Protein AF-0000000066403884 (afdb_homodimer)

InterPro domains:
  IPR001453 MoaB/Mog domain [PF00994] (19-171)
  IPR001453 MoaB/Mog domain [SM00852] (19-174)
  IPR001453 MoaB/Mog domain [cd00885] (17-171)
  IPR036425 MoaB/Mog-like domain superfamily [G3DSA:3.40.980.10] (14-174)
  IPR036425 MoaB/Mog-like domain superfamily [SSF53218] (15-172)
  IPR050101 Competence-damage inducible protein CinA [PTHR13939] (16-171)

Sequence (348 aa):
MASRASELPPGSGRSVTAGIIIVGDEILKGHTQDTNTYFLCRTLRSLGVQVCRVSVVPDEVATIASEVNSFSRRFTHVLTAGGIGPTHDDVTFEAVAQAFGEELKPHPELQAAIKTLGGEGWEKLSMVPSSARLHYGTDPRTGHPFRFPLVSVRNVYLFPGIPELLRRVLEGLKMASRASELPPGSGRSVTAGIIIVGDEILKGHTQDTNTYFLCRTLRSLGVQVCRVSVVPDEVATIASEVNSFSRRFTHVLTAGGIGPTHDDVTFEAVAQAFGEELKPHPELQAAIKTLGGEGWEKLSMVPSSARLHYGTDPRTGHPFRFPLVSVRNVYLFPGIPELLRRVLEGLK

Organism: Mus musculus (NCBI:txid10090)

Nearest PDB structures (foldseek):
  8ron-assembly1_A  TM=9.861E-01  e=2.013E-30  Homo sapiens
  3kbq-assembly1_A  TM=8.680E-01  e=6.783E-15  Thermoplasma acidophilum
  3kbq-assembly1_B  TM=8.295E-01  e=1.402E-15  Thermoplasma acidophilum
  4cta-assembly1_A  TM=7.923E-01  e=2.176E-13  Thermus thermophilus HB8
  4cta-assembly1_B  TM=8.162E-01  e=5.260E-13  Thermus thermophilus HB8

pLDDT: mean 89.29, std 17.06, range [23.7, 98.94]

Structure (mmCIF, N/CA/C/O backbone):
data_AF-0000000066403884-model_v1
#
loop_
_entity.id
_entity.type
_entity.pdbx_description
1 polymer 'Flavin adenine dinucleotide synthetase 1'
#
loop_
_atom_site.group_PDB
_atom_site.id
_atom_site.type_symbol
_atom_site.label_atom_id
_atom_site.label_alt_id
_atom_site.label_comp_id
_atom_site.label_asym_id
_atom_site.label_entity_id
_atom_site.label_seq_id
_atom_site.pdbx_PDB_ins_code
_atom_site.Cartn_x
_atom_site.Cartn_y
_atom_site.Cartn_z
_atom_site.occupancy
_atom_site.B_iso_or_equiv
_atom_site.auth_seq_id
_atom_site.auth_comp_id
_atom_site.auth_asym_id
_atom_site.auth_atom_id
_atom_site.pdbx_PDB_model_num
ATOM 1 N N . MET A 1 1 ? 58.656 14.297 1.803 1 24.56 1 MET A N 1
ATOM 2 C CA . MET A 1 1 ? 57.875 13.367 2.602 1 24.56 1 MET A CA 1
ATOM 3 C C . MET A 1 1 ? 56.375 13.492 2.279 1 24.56 1 MET A C 1
ATOM 5 O O . MET A 1 1 ? 55.75 14.5 2.615 1 24.56 1 MET A O 1
ATOM 9 N N . ALA A 1 2 ? 55.844 12.852 1.168 1 27.39 2 ALA A N 1
ATOM 10 C CA . ALA A 1 2 ? 54.656 12.984 0.346 1 27.39 2 ALA A CA 1
ATOM 11 C C . ALA A 1 2 ? 53.406 12.547 1.116 1 27.39 2 ALA A C 1
ATOM 13 O O . ALA A 1 2 ? 53.344 11.406 1.581 1 27.39 2 ALA A O 1
ATOM 14 N N . SER A 1 3 ? 52.688 13.344 2.021 1 28.44 3 SER A N 1
ATOM 15 C CA . SER A 1 3 ? 51.562 13.148 2.928 1 28.44 3 SER A CA 1
ATOM 16 C C . SER A 1 3 ? 50.344 12.617 2.184 1 28.44 3 SER A C 1
ATOM 18 O O . SER A 1 3 ? 49.781 13.305 1.337 1 28.44 3 SER A O 1
ATOM 20 N N . ARG A 1 4 ? 50.344 11.336 1.738 1 27.94 4 ARG A N 1
ATOM 21 C CA . ARG A 1 4 ? 49.344 10.648 0.926 1 27.94 4 ARG A CA 1
ATOM 22 C C . ARG A 1 4 ? 47.969 10.719 1.583 1 27.94 4 ARG A C 1
ATOM 24 O O . ARG A 1 4 ? 47.812 10.281 2.723 1 27.94 4 ARG A O 1
ATOM 31 N N . ALA A 1 5 ? 47.125 11.672 1.288 1 32.59 5 ALA A N 1
ATOM 32 C CA . ALA A 1 5 ? 45.75 11.914 1.721 1 32.59 5 ALA A CA 1
ATOM 33 C C . ALA A 1 5 ? 44.938 10.641 1.63 1 32.59 5 ALA A C 1
ATOM 35 O O . ALA A 1 5 ? 44.812 10.047 0.554 1 32.59 5 ALA A O 1
ATOM 36 N N . SER A 1 6 ? 44.938 9.75 2.631 1 32.41 6 SER A N 1
ATOM 37 C CA . SER A 1 6 ? 44.25 8.469 2.799 1 32.41 6 SER A CA 1
ATOM 38 C C . SER A 1 6 ? 42.812 8.547 2.32 1 32.41 6 SER A C 1
ATOM 40 O O . SER A 1 6 ? 42.062 9.422 2.746 1 32.41 6 SER A O 1
ATOM 42 N N . GLU A 1 7 ? 42.438 8.227 1.124 1 35.38 7 GLU A N 1
ATOM 43 C CA . GLU A 1 7 ? 41.125 8.07 0.492 1 35.38 7 GLU A CA 1
ATOM 44 C C . GLU A 1 7 ? 40.156 7.32 1.406 1 35.38 7 GLU A C 1
ATOM 46 O O . GLU A 1 7 ? 40.469 6.23 1.891 1 35.38 7 GLU A O 1
ATOM 51 N N . LEU A 1 8 ? 39.406 8.008 2.316 1 37.06 8 LEU A N 1
ATOM 52 C CA . LEU A 1 8 ? 38.469 7.344 3.195 1 37.06 8 LEU A CA 1
ATOM 53 C C . LEU A 1 8 ? 37.719 6.238 2.453 1 37.06 8 LEU A C 1
ATOM 55 O O . LEU A 1 8 ? 37.281 6.434 1.317 1 37.06 8 LEU A O 1
ATOM 59 N N . PRO A 1 9 ? 37.875 4.93 2.705 1 40.69 9 PRO A N 1
ATOM 60 C CA . PRO A 1 9 ? 37.25 3.811 2.02 1 40.69 9 PRO A CA 1
ATOM 61 C C . PRO A 1 9 ? 35.75 4.043 1.793 1 40.69 9 PRO A C 1
ATOM 63 O O . PRO A 1 9 ? 35.125 4.875 2.473 1 40.69 9 PRO A O 1
ATOM 66 N N . PRO A 1 10 ? 35.062 3.613 0.737 1 41.66 10 PRO A N 1
ATOM 67 C CA . PRO A 1 10 ? 33.656 3.877 0.497 1 41.66 10 PRO A CA 1
ATOM 68 C C . PRO A 1 10 ? 32.781 3.645 1.736 1 41.66 10 PRO A C 1
ATOM 70 O O . PRO A 1 10 ? 32.875 2.596 2.377 1 41.66 10 PRO A O 1
ATOM 73 N N . GLY A 1 11 ? 32.562 4.406 2.768 1 40.03 11 GLY A N 1
ATOM 74 C CA . GLY A 1 11 ? 32.062 4.379 4.125 1 40.03 11 GLY A CA 1
ATOM 75 C C . GLY A 1 11 ? 30.828 3.498 4.281 1 40.03 11 GLY A C 1
ATOM 76 O O . GLY A 1 11 ? 30.125 3.236 3.309 1 40.03 11 GLY A O 1
ATOM 77 N N . SER A 1 12 ? 30.719 2.395 5.117 1 44.53 12 SER A N 1
ATOM 78 C CA . SER A 1 12 ? 29.656 1.547 5.645 1 44.53 12 SER A CA 1
ATOM 79 C C . SER A 1 12 ? 28.359 2.328 5.801 1 44.53 12 SER A C 1
ATOM 81 O O . SER A 1 12 ? 27.984 2.715 6.914 1 44.53 12 SER A O 1
ATOM 83 N N . GLY A 1 13 ? 27.984 3.461 5.387 1 49.19 13 GLY A N 1
ATOM 84 C CA . GLY A 1 13 ? 26.922 4.438 5.605 1 49.19 13 GLY A CA 1
ATOM 85 C C . GLY A 1 13 ? 25.531 3.83 5.574 1 49.19 13 GLY A C 1
ATOM 86 O O . GLY A 1 13 ? 25.141 3.211 4.582 1 49.19 13 GLY A O 1
ATOM 87 N N . ARG A 1 14 ? 24.922 3.441 6.734 1 63.34 14 ARG A N 1
ATOM 88 C CA . ARG A 1 14 ? 23.594 2.855 6.922 1 63.34 14 ARG A CA 1
ATOM 89 C C . ARG A 1 14 ? 22.578 3.459 5.953 1 63.34 14 ARG A C 1
ATOM 91 O O . ARG A 1 14 ? 22.531 4.68 5.789 1 63.34 14 ARG A O 1
ATOM 98 N N . SER A 1 15 ? 22 2.754 5.004 1 86.25 15 SER A N 1
ATOM 99 C CA . SER A 1 15 ? 21 3.125 4 1 86.25 15 SER A CA 1
ATOM 100 C C . SER A 1 15 ? 19.797 3.805 4.641 1 86.25 15 SER A C 1
ATOM 102 O O . SER A 1 15 ? 19.297 3.35 5.668 1 86.25 15 SER A O 1
ATOM 104 N N . VAL A 1 16 ? 19.594 5.105 4.363 1 96.69 16 VAL A N 1
ATOM 105 C CA . VAL A 1 16 ? 18.406 5.828 4.797 1 96.69 16 VAL A CA 1
ATOM 106 C C . VAL A 1 16 ? 17.156 5.191 4.18 1 96.69 16 VAL A C 1
ATOM 108 O O . VAL A 1 16 ? 17.062 5.062 2.957 1 96.69 16 VAL A O 1
ATOM 111 N N . THR A 1 17 ? 16.266 4.676 5.055 1 98.56 17 THR A N 1
ATOM 112 C CA . THR A 1 17 ? 15.078 3.973 4.59 1 98.56 17 THR A CA 1
ATOM 113 C C . THR A 1 17 ? 13.82 4.785 4.883 1 98.56 17 THR A C 1
ATOM 115 O O . THR A 1 17 ? 13.844 5.703 5.707 1 98.56 17 THR A O 1
ATOM 118 N N . ALA A 1 18 ? 12.758 4.422 4.141 1 98.75 18 ALA A N 1
ATOM 119 C CA . ALA A 1 18 ? 11.477 5.086 4.375 1 98.75 18 ALA A CA 1
ATOM 120 C C . ALA A 1 18 ? 10.32 4.105 4.227 1 98.75 18 ALA A C 1
ATOM 122 O O . ALA A 1 18 ? 10.422 3.119 3.492 1 98.75 18 ALA A O 1
ATOM 123 N N . GLY A 1 19 ? 9.305 4.281 4.977 1 98.81 19 GLY A N 1
ATOM 124 C CA . GLY A 1 19 ? 7.969 3.734 4.77 1 98.81 19 GLY A CA 1
ATOM 125 C C . GLY A 1 19 ? 6.934 4.793 4.438 1 98.81 19 GLY A C 1
ATOM 126 O O . GLY A 1 19 ? 6.988 5.906 4.965 1 98.81 19 GLY A O 1
ATOM 127 N N . ILE A 1 20 ? 6.047 4.457 3.559 1 98.94 20 ILE A N 1
ATOM 128 C CA . ILE A 1 20 ? 4.996 5.383 3.158 1 98.94 20 ILE A CA 1
ATOM 129 C C . ILE A 1 20 ? 3.633 4.824 3.562 1 98.94 20 ILE A C 1
ATOM 131 O O . ILE A 1 20 ? 3.354 3.641 3.357 1 98.94 20 ILE A O 1
ATOM 135 N N . ILE A 1 21 ? 2.859 5.668 4.156 1 98.94 21 ILE A N 1
ATOM 136 C CA . ILE A 1 21 ? 1.5 5.297 4.535 1 98.94 21 ILE A CA 1
ATOM 137 C C . ILE A 1 21 ? 0.502 6.219 3.838 1 98.94 21 ILE A C 1
ATOM 139 O O . ILE A 1 21 ? 0.452 7.418 4.117 1 98.94 21 ILE A O 1
ATOM 143 N N . ILE A 1 22 ? -0.247 5.664 2.922 1 98.81 22 ILE A N 1
ATOM 144 C CA . ILE A 1 22 ? -1.336 6.391 2.275 1 98.81 22 ILE A CA 1
ATOM 145 C C . ILE A 1 22 ? -2.629 6.191 3.062 1 98.81 22 ILE A C 1
ATOM 147 O O . ILE A 1 22 ? -3.029 5.055 3.332 1 98.81 22 ILE A O 1
ATOM 151 N N . VAL A 1 23 ? -3.248 7.305 3.426 1 98.62 23 VAL A N 1
ATOM 152 C CA . VAL A 1 23 ? -4.48 7.27 4.203 1 98.62 23 VAL A CA 1
ATOM 153 C C . VAL A 1 23 ? -5.645 7.766 3.348 1 98.62 23 VAL A C 1
ATOM 155 O O . VAL A 1 23 ? -5.652 8.914 2.906 1 98.62 23 VAL A O 1
ATOM 158 N N . GLY A 1 24 ? -6.719 6.848 3.197 1 97.19 24 GLY A N 1
ATOM 159 C CA . GLY A 1 24 ? -7.875 7.297 2.441 1 97.19 24 GLY A CA 1
ATOM 160 C C . GLY A 1 24 ? -8.812 6.168 2.059 1 97.19 24 GLY A C 1
ATOM 161 O O . GLY A 1 24 ? -8.453 5.289 1.275 1 97.19 24 GLY A O 1
ATOM 162 N N . ASP A 1 25 ? -10.039 6.297 2.414 1 97.12 25 ASP A N 1
ATOM 163 C CA . ASP A 1 25 ? -11.07 5.336 2.059 1 97.12 25 ASP A CA 1
ATOM 164 C C . ASP A 1 25 ? -11.281 5.285 0.548 1 97.12 25 ASP A C 1
ATOM 166 O O . ASP A 1 25 ? -11.578 4.227 -0.008 1 97.12 25 ASP A O 1
ATOM 170 N N . GLU A 1 26 ? -11.117 6.395 -0.019 1 97 26 GLU A N 1
ATOM 171 C CA . GLU A 1 26 ? -11.422 6.492 -1.444 1 97 26 GLU A CA 1
ATOM 172 C C . GLU A 1 26 ? -10.469 5.625 -2.27 1 97 26 GLU A C 1
ATOM 174 O O . GLU A 1 26 ? -10.836 5.152 -3.348 1 97 26 GLU A O 1
ATOM 179 N N . ILE A 1 27 ? -9.281 5.43 -1.793 1 96.88 27 ILE A N 1
ATOM 180 C CA . ILE A 1 27 ? -8.32 4.582 -2.484 1 96.88 27 ILE A CA 1
ATOM 181 C C . ILE A 1 27 ? -8.711 3.113 -2.314 1 96.88 27 ILE A C 1
ATOM 183 O O . ILE A 1 27 ? -8.75 2.359 -3.289 1 96.88 27 ILE A O 1
ATOM 187 N N . LEU A 1 28 ? -9.078 2.709 -1.13 1 98.12 28 LEU A N 1
ATOM 188 C CA . LEU A 1 28 ? -9.406 1.324 -0.815 1 98.12 2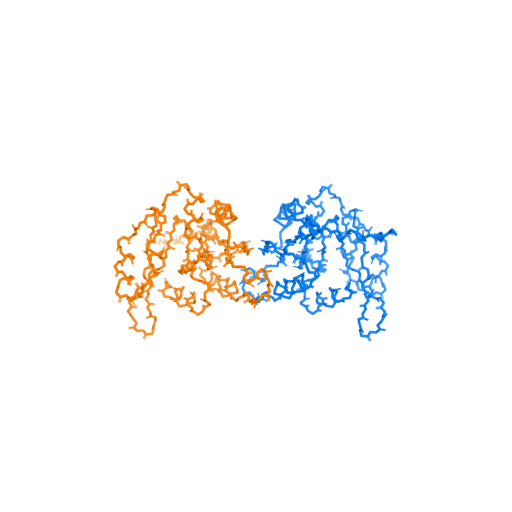8 LEU A CA 1
ATOM 189 C C . LEU A 1 28 ? -10.727 0.919 -1.469 1 98.12 28 LEU A C 1
ATOM 191 O O . LEU A 1 28 ? -10.93 -0.253 -1.794 1 98.12 28 LEU A O 1
ATOM 195 N N . LYS A 1 29 ? -11.57 1.9 -1.714 1 97.31 29 LYS A N 1
ATOM 196 C CA . LYS A 1 29 ? -12.859 1.641 -2.359 1 97.31 29 LYS A CA 1
ATOM 197 C C . LYS A 1 29 ? -12.727 1.669 -3.879 1 97.31 29 LYS A C 1
ATOM 199 O O . LYS A 1 29 ? -13.688 1.386 -4.598 1 97.31 29 LYS A O 1
ATOM 204 N N . GLY A 1 30 ? -11.57 2.061 -4.34 1 96.69 30 GLY A N 1
ATOM 205 C CA . GLY A 1 30 ? -11.352 2.121 -5.777 1 96.69 30 GLY A CA 1
ATOM 206 C C . GLY A 1 30 ? -12.023 3.31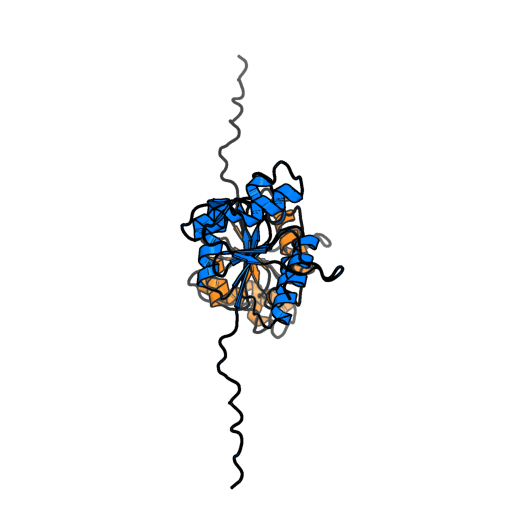4 -6.434 1 96.69 30 GLY A C 1
ATOM 207 O O . GLY A 1 30 ? -12.359 3.268 -7.617 1 96.69 30 GLY A O 1
ATOM 208 N N . HIS A 1 31 ? -12.297 4.395 -5.691 1 96.06 31 HIS A N 1
ATOM 209 C CA . HIS A 1 31 ? -12.859 5.621 -6.242 1 96.06 31 HIS A CA 1
ATOM 210 C C . HIS A 1 31 ? -11.773 6.52 -6.816 1 96.06 31 HIS A C 1
ATOM 212 O O . HIS A 1 31 ? -12.023 7.289 -7.746 1 96.06 31 HIS A O 1
ATOM 218 N N . THR A 1 32 ? -10.594 6.414 -6.27 1 94.19 32 THR A N 1
ATOM 219 C CA . THR A 1 32 ? -9.469 7.254 -6.66 1 94.19 32 THR A CA 1
ATOM 220 C C . THR A 1 32 ? -8.211 6.418 -6.855 1 94.19 32 THR A C 1
ATOM 222 O O . THR A 1 32 ? -7.91 5.539 -6.043 1 94.19 32 THR A O 1
ATOM 225 N N . GLN A 1 33 ? -7.582 6.59 -7.953 1 95 33 GLN A N 1
ATOM 226 C CA . GLN A 1 33 ? -6.281 5.969 -8.172 1 95 33 GLN A CA 1
ATOM 227 C C . GLN A 1 33 ? -5.188 6.699 -7.395 1 95 33 GLN A C 1
ATOM 229 O O . GLN A 1 33 ? -5.074 7.926 -7.48 1 95 33 GLN A O 1
ATOM 234 N N . ASP A 1 34 ? -4.379 5.945 -6.664 1 95.69 34 ASP A N 1
ATOM 235 C CA . ASP A 1 34 ? -3.273 6.531 -5.91 1 95.69 34 ASP A CA 1
ATOM 236 C C . ASP A 1 34 ? -2.121 6.918 -6.836 1 95.69 34 ASP A C 1
ATOM 238 O O . ASP A 1 34 ? -1.486 6.051 -7.441 1 95.69 34 ASP A O 1
ATOM 242 N N . THR A 1 35 ? -1.807 8.203 -6.871 1 95.44 35 THR A N 1
ATOM 243 C CA . THR A 1 35 ? -0.657 8.664 -7.641 1 95.44 35 THR A CA 1
ATOM 244 C C . THR A 1 35 ? 0.427 9.211 -6.715 1 95.44 35 THR A C 1
ATOM 246 O O . THR A 1 35 ? 1.549 9.477 -7.152 1 95.44 35 THR A O 1
ATOM 249 N N . ASN A 1 36 ? 0.132 9.414 -5.473 1 97.75 36 ASN A N 1
ATOM 250 C CA . ASN A 1 36 ? 1.091 9.938 -4.508 1 97.75 36 ASN A CA 1
ATOM 251 C C . ASN A 1 36 ? 2.25 8.969 -4.285 1 97.75 36 ASN A C 1
ATOM 253 O O . ASN A 1 36 ? 3.406 9.383 -4.207 1 97.75 36 ASN A O 1
ATOM 257 N N . THR A 1 37 ? 1.908 7.672 -4.277 1 98.06 37 THR A N 1
ATOM 258 C CA . THR A 1 37 ? 2.914 6.645 -4.027 1 98.06 37 THR A CA 1
ATOM 259 C C . THR A 1 37 ? 4.02 6.707 -5.078 1 98.06 37 THR A C 1
ATOM 261 O O . THR A 1 37 ? 5.203 6.742 -4.738 1 98.06 37 THR A O 1
ATOM 264 N N . TYR A 1 38 ? 3.643 6.777 -6.293 1 97.81 38 TYR A N 1
ATOM 265 C CA . TYR A 1 38 ? 4.609 6.82 -7.387 1 97.81 38 TYR A CA 1
ATOM 266 C C . TYR A 1 38 ? 5.512 8.039 -7.266 1 97.81 38 TYR A C 1
ATOM 268 O O . TYR A 1 38 ? 6.738 7.926 -7.348 1 97.81 38 TYR A O 1
ATOM 276 N N . PHE A 1 39 ? 4.902 9.188 -7.105 1 98.06 39 PHE A N 1
ATOM 277 C CA . PHE A 1 39 ? 5.648 10.43 -6.992 1 98.06 39 PHE A CA 1
ATOM 278 C C . PHE A 1 39 ? 6.609 10.383 -5.809 1 98.06 39 PHE A C 1
ATOM 280 O O . PHE A 1 39 ? 7.777 10.75 -5.934 1 98.06 39 PHE A O 1
ATOM 287 N N . LEU A 1 40 ? 6.141 9.945 -4.617 1 98.25 40 LEU A N 1
ATOM 288 C CA . LEU A 1 40 ? 6.957 9.891 -3.406 1 98.25 40 LEU A CA 1
ATOM 289 C C . LEU A 1 40 ? 8.133 8.938 -3.584 1 98.25 40 LEU A C 1
ATOM 291 O O . LEU A 1 40 ? 9.266 9.281 -3.254 1 98.25 40 LEU A O 1
ATOM 295 N N . CYS A 1 41 ? 7.855 7.766 -4.129 1 98.12 41 CYS A N 1
ATOM 296 C CA . CYS A 1 41 ? 8.914 6.781 -4.34 1 98.12 41 CYS A CA 1
ATOM 297 C C . CYS A 1 41 ? 9.984 7.328 -5.273 1 98.12 41 CYS A C 1
ATOM 299 O O . CYS A 1 41 ? 11.18 7.211 -4.988 1 98.12 41 CYS A O 1
ATOM 301 N N . ARG A 1 42 ? 9.531 7.926 -6.336 1 97.5 42 ARG A N 1
ATOM 302 C CA . ARG A 1 42 ? 10.469 8.477 -7.309 1 97.5 42 ARG A CA 1
ATOM 303 C C . ARG A 1 42 ? 11.312 9.586 -6.691 1 97.5 42 ARG A C 1
ATOM 305 O O . ARG A 1 42 ? 12.531 9.609 -6.863 1 97.5 42 ARG A O 1
ATOM 312 N N . THR A 1 43 ? 10.688 10.477 -5.996 1 97 43 THR A N 1
ATOM 313 C CA . THR A 1 43 ? 11.375 11.609 -5.391 1 97 43 THR A CA 1
ATOM 314 C C . THR A 1 43 ? 12.352 11.141 -4.309 1 97 43 THR A C 1
ATOM 316 O O . THR A 1 43 ? 13.5 11.586 -4.266 1 97 43 THR A O 1
ATOM 319 N N . LEU A 1 44 ? 11.922 10.219 -3.426 1 97.31 44 LEU A N 1
ATOM 320 C CA . LEU A 1 44 ? 12.781 9.727 -2.352 1 97.31 44 LEU A CA 1
ATOM 321 C C . LEU A 1 44 ? 13.992 8.992 -2.916 1 97.31 44 LEU A C 1
ATOM 323 O O . LEU A 1 44 ? 15.102 9.133 -2.404 1 97.31 44 LEU A O 1
ATOM 327 N N . ARG A 1 45 ? 13.766 8.25 -3.951 1 96.56 45 ARG A N 1
ATOM 328 C CA . ARG A 1 45 ? 14.891 7.594 -4.617 1 96.56 45 ARG A CA 1
ATOM 329 C C . ARG A 1 45 ? 15.914 8.617 -5.094 1 96.56 45 ARG A C 1
ATOM 331 O O . ARG A 1 45 ? 17.125 8.414 -4.918 1 96.56 45 ARG A O 1
ATOM 338 N N . SER A 1 46 ? 15.453 9.664 -5.727 1 95.69 46 SER A N 1
ATOM 339 C CA . SER A 1 46 ? 16.359 10.695 -6.242 1 95.69 46 SER A CA 1
ATOM 340 C C . SER A 1 46 ? 17.141 11.359 -5.117 1 95.69 46 SER A C 1
ATOM 342 O O . SER A 1 46 ? 18.203 11.922 -5.352 1 95.69 46 SER A O 1
ATOM 344 N N . LEU A 1 47 ? 16.625 11.266 -3.914 1 94.94 47 LEU A N 1
ATOM 345 C CA . LEU A 1 47 ? 17.281 11.844 -2.744 1 94.94 47 LEU A CA 1
ATOM 346 C C . LEU A 1 47 ? 18.141 10.805 -2.045 1 94.94 47 LEU A C 1
ATOM 348 O O . LEU A 1 47 ? 18.688 11.062 -0.966 1 94.94 47 LEU A O 1
ATOM 352 N N . GLY A 1 48 ? 18.172 9.57 -2.572 1 95.75 48 GLY A N 1
ATOM 353 C CA . GLY A 1 48 ? 19.016 8.516 -2.02 1 95.75 48 GLY A CA 1
ATOM 354 C C . GLY A 1 48 ? 18.328 7.746 -0.9 1 95.75 48 GLY A C 1
ATOM 355 O O . GLY A 1 48 ? 19 7.074 -0.11 1 95.75 48 GLY A O 1
ATOM 356 N N . VAL A 1 49 ? 17.047 7.891 -0.758 1 97.12 49 VAL A N 1
ATOM 357 C CA . VAL A 1 49 ? 16.281 7.203 0.278 1 97.12 49 VAL A CA 1
ATOM 358 C C . VAL A 1 49 ? 15.641 5.949 -0.302 1 97.12 49 VAL A C 1
ATOM 360 O O . VAL A 1 49 ? 15.047 5.992 -1.382 1 97.12 49 VAL A O 1
ATOM 363 N N . GLN A 1 50 ? 15.758 4.855 0.345 1 97.81 50 GLN A N 1
ATOM 364 C CA . GLN A 1 50 ? 15.164 3.598 -0.093 1 97.81 50 GLN A CA 1
ATOM 365 C C . GLN A 1 50 ? 13.789 3.391 0.538 1 97.81 50 GLN A C 1
ATOM 367 O O . GLN A 1 50 ? 13.68 3.205 1.751 1 97.81 50 GLN A O 1
ATOM 372 N N . VAL A 1 51 ? 12.812 3.389 -0.319 1 98.56 51 VAL A N 1
ATOM 373 C CA . VAL A 1 51 ? 11.492 3.047 0.181 1 98.56 51 VAL A CA 1
ATOM 374 C C . VAL A 1 51 ? 11.367 1.533 0.335 1 98.56 51 VAL A C 1
ATOM 376 O O . VAL A 1 51 ? 11.555 0.788 -0.629 1 98.56 51 VAL A O 1
ATOM 379 N N . CYS A 1 52 ? 10.93 1.083 1.555 1 98.19 52 CYS A N 1
ATOM 380 C CA . CYS A 1 52 ? 10.945 -0.344 1.856 1 98.19 52 CYS A CA 1
ATOM 381 C C . CYS A 1 52 ? 9.531 -0.913 1.861 1 98.19 52 CYS A C 1
ATOM 383 O O . CYS A 1 52 ? 9.344 -2.119 1.703 1 98.19 52 CYS A O 1
ATOM 385 N N . ARG A 1 53 ? 8.594 -0.027 2.115 1 98.5 53 ARG A N 1
ATOM 386 C CA . ARG A 1 53 ? 7.215 -0.487 2.213 1 98.5 53 ARG A CA 1
ATOM 387 C C . ARG A 1 53 ? 6.238 0.665 2.002 1 98.5 53 ARG A C 1
ATOM 389 O O . ARG A 1 53 ? 6.5 1.793 2.424 1 98.5 53 ARG A O 1
ATOM 396 N N . VAL A 1 54 ? 5.152 0.38 1.351 1 98.81 54 VAL A N 1
ATOM 397 C CA . VAL A 1 54 ? 4.012 1.287 1.261 1 98.81 54 VAL A CA 1
ATOM 398 C C . VAL A 1 54 ? 2.764 0.604 1.812 1 98.81 54 VAL A C 1
ATOM 400 O O . VAL A 1 54 ? 2.525 -0.577 1.548 1 98.81 54 VAL A O 1
ATOM 403 N N . SER A 1 55 ? 2.049 1.292 2.588 1 98.75 55 SER A N 1
ATOM 404 C CA . SER A 1 55 ? 0.785 0.812 3.137 1 98.75 55 SER A CA 1
ATOM 405 C C . SER A 1 55 ? -0.354 1.777 2.826 1 98.75 55 SER A C 1
ATOM 407 O O . SER A 1 55 ? -0.186 2.994 2.918 1 98.75 55 SER A O 1
ATOM 409 N N . VAL A 1 56 ? -1.433 1.244 2.334 1 98.81 56 VAL A N 1
ATOM 410 C CA . VAL A 1 56 ? -2.664 2.012 2.174 1 98.81 56 VAL A CA 1
ATOM 411 C C . VAL A 1 56 ? -3.684 1.575 3.223 1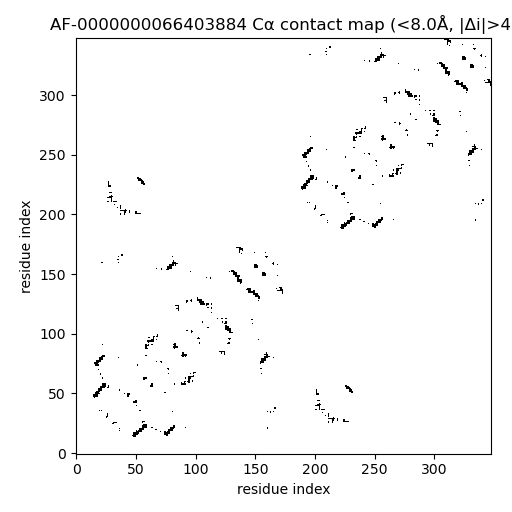 98.81 56 VAL A C 1
ATOM 413 O O . VAL A 1 56 ? -4.023 0.393 3.312 1 98.81 56 VAL A O 1
ATOM 416 N N . VAL A 1 57 ? -4.203 2.529 4 1 98.75 57 VAL A N 1
ATOM 417 C CA . VAL A 1 57 ? -5.055 2.211 5.145 1 98.75 57 VAL A CA 1
ATOM 418 C C . VAL A 1 57 ? -6.301 3.096 5.125 1 98.75 57 VAL A C 1
ATOM 420 O O . VAL A 1 57 ? -6.316 4.141 4.469 1 98.75 57 VAL A O 1
ATOM 423 N N . PRO A 1 58 ? -7.355 2.666 5.863 1 98.5 58 PRO A N 1
ATOM 424 C CA . PRO A 1 58 ? -8.57 3.484 5.934 1 98.5 58 PRO A CA 1
ATOM 425 C C . PRO A 1 58 ? -8.438 4.656 6.902 1 98.5 58 PRO A C 1
ATOM 427 O O . PRO A 1 58 ? -7.484 4.707 7.684 1 98.5 58 PRO A O 1
ATOM 430 N N . ASP A 1 59 ? -9.414 5.531 6.805 1 98.12 59 ASP A N 1
ATOM 431 C CA . ASP A 1 59 ? -9.508 6.668 7.715 1 98.12 59 ASP A CA 1
ATOM 432 C C . ASP A 1 59 ? -10.008 6.23 9.086 1 98.12 59 ASP A C 1
ATOM 434 O O . ASP A 1 59 ? -11.078 6.656 9.523 1 98.12 59 ASP A O 1
ATOM 438 N N . GLU A 1 60 ? -9.219 5.406 9.758 1 98.19 60 GLU A N 1
ATOM 439 C CA . GLU A 1 60 ? -9.531 4.883 11.086 1 98.19 60 GLU A CA 1
ATOM 440 C C . GLU A 1 60 ? -8.359 5.078 12.047 1 98.19 60 GLU A C 1
ATOM 442 O O . GLU A 1 60 ? -7.254 4.586 11.789 1 98.19 60 GLU A O 1
ATOM 447 N N . VAL A 1 61 ? -8.602 5.699 13.133 1 98.5 61 VAL A N 1
ATOM 448 C CA . VAL A 1 61 ? -7.566 6.152 14.047 1 98.5 61 VAL A CA 1
ATOM 449 C C . VAL A 1 61 ? -6.711 4.965 14.492 1 98.5 61 VAL A C 1
ATOM 451 O O . VAL A 1 61 ? -5.484 4.996 14.367 1 98.5 61 VAL A O 1
ATOM 454 N N . ALA A 1 62 ? -7.332 3.916 14.93 1 98.5 62 ALA A N 1
ATOM 455 C CA . ALA A 1 62 ? -6.598 2.779 15.484 1 98.5 62 ALA A CA 1
ATOM 456 C C . ALA A 1 62 ? -5.73 2.119 14.414 1 98.5 62 ALA A C 1
ATOM 458 O O . ALA A 1 62 ? -4.594 1.719 14.688 1 98.5 62 ALA A O 1
ATOM 459 N N . THR A 1 63 ? -6.262 2.01 13.219 1 98.31 63 THR A N 1
ATOM 460 C CA . THR A 1 63 ? -5.539 1.385 12.117 1 98.31 63 THR A CA 1
ATOM 461 C C . THR A 1 63 ? -4.328 2.223 11.719 1 98.31 63 THR A C 1
ATOM 463 O O . THR A 1 63 ? -3.221 1.698 11.578 1 98.31 63 THR A O 1
ATOM 466 N N . ILE A 1 64 ? -4.539 3.492 11.562 1 98.81 64 ILE A N 1
ATOM 467 C CA . ILE A 1 64 ? -3.447 4.395 11.211 1 98.81 64 ILE A CA 1
ATOM 468 C C . ILE A 1 64 ? -2.391 4.387 12.312 1 98.81 64 ILE A C 1
ATOM 470 O O . ILE A 1 64 ? -1.193 4.301 12.031 1 98.81 64 ILE A O 1
ATOM 474 N N . ALA A 1 65 ? -2.832 4.461 13.539 1 98.88 65 ALA A N 1
ATOM 475 C CA . ALA A 1 65 ? -1.923 4.504 14.68 1 98.88 65 ALA A CA 1
ATOM 476 C C . ALA A 1 65 ? -1.027 3.27 14.711 1 98.88 65 ALA A C 1
ATOM 478 O O . ALA A 1 65 ? 0.184 3.379 14.914 1 98.88 65 ALA A O 1
ATOM 479 N N . SER A 1 66 ? -1.626 2.145 14.555 1 98.62 66 SER A N 1
ATOM 480 C CA . SER A 1 66 ? -0.866 0.899 14.555 1 98.62 66 SER A CA 1
ATOM 481 C C . SER A 1 66 ? 0.17 0.877 13.438 1 98.62 66 SER A C 1
ATOM 483 O O . SER A 1 66 ? 1.31 0.457 13.648 1 98.62 66 SER A O 1
ATOM 485 N N . GLU A 1 67 ? -0.222 1.319 12.273 1 98.62 67 GLU A N 1
ATOM 486 C CA . GLU A 1 67 ? 0.681 1.337 11.133 1 98.62 67 GLU A CA 1
ATOM 487 C C . GLU A 1 67 ? 1.836 2.309 11.352 1 98.62 67 GLU A C 1
ATOM 489 O O . GLU A 1 67 ? 2.994 1.977 11.086 1 98.62 67 GLU A O 1
ATOM 494 N N . VAL A 1 68 ? 1.522 3.484 11.836 1 98.88 68 VAL A N 1
ATOM 495 C CA . VAL A 1 68 ? 2.531 4.504 12.102 1 98.88 68 VAL A CA 1
ATOM 496 C C . VAL A 1 68 ? 3.512 3.992 13.156 1 98.88 68 VAL A C 1
ATOM 498 O O . VAL A 1 68 ? 4.727 4.145 13.008 1 98.88 68 VAL A O 1
ATOM 501 N N . ASN A 1 69 ? 2.977 3.451 14.18 1 98.88 69 ASN A N 1
ATOM 502 C CA . ASN A 1 69 ? 3.83 2.91 15.234 1 98.88 69 ASN A CA 1
ATOM 503 C C . ASN A 1 69 ? 4.789 1.855 14.695 1 98.88 69 ASN A C 1
ATOM 505 O O . ASN A 1 69 ? 5.988 1.899 14.977 1 98.88 69 ASN A O 1
ATOM 509 N N . SER A 1 70 ? 4.285 0.961 13.93 1 98.38 70 SER A N 1
ATOM 510 C CA . SER A 1 70 ? 5.098 -0.093 13.336 1 98.38 70 SER A CA 1
ATOM 511 C C . SER A 1 70 ? 6.16 0.487 12.406 1 98.38 70 SER A C 1
ATOM 513 O O . SER A 1 70 ? 7.344 0.165 12.523 1 98.38 70 SER A O 1
ATOM 515 N N . PHE A 1 71 ? 5.762 1.361 11.461 1 98.75 71 PHE A N 1
ATOM 516 C CA . PHE A 1 71 ? 6.672 1.922 10.477 1 98.75 71 PHE A CA 1
ATOM 517 C C . PHE A 1 71 ? 7.738 2.779 11.141 1 98.75 71 PHE A C 1
ATOM 519 O O . PHE A 1 71 ? 8.906 2.75 10.742 1 98.75 71 PHE A O 1
ATOM 526 N N . SER A 1 72 ? 7.352 3.562 12.141 1 98.81 72 SER A N 1
ATOM 527 C CA . SER A 1 72 ? 8.281 4.496 12.773 1 98.81 72 SER A CA 1
ATOM 528 C C . SER A 1 72 ? 9.414 3.756 13.469 1 98.81 72 SER A C 1
ATOM 530 O O . SER A 1 72 ? 10.508 4.301 13.641 1 98.81 72 SER A O 1
ATOM 532 N N . ARG A 1 73 ? 9.219 2.516 13.867 1 98.44 73 ARG A N 1
ATOM 533 C CA . ARG A 1 73 ? 10.234 1.704 14.531 1 98.44 73 ARG A CA 1
ATOM 534 C C . ARG A 1 73 ? 11.109 0.978 13.516 1 98.44 73 ARG A C 1
ATOM 536 O O . ARG A 1 73 ? 12.234 0.587 13.828 1 98.44 73 ARG A O 1
ATOM 543 N N . ARG A 1 74 ? 10.664 0.879 12.367 1 97.56 74 ARG A N 1
ATOM 544 C CA . ARG A 1 74 ? 11.32 0.002 11.406 1 97.56 74 ARG A CA 1
ATOM 545 C C . ARG A 1 74 ? 12.117 0.807 10.383 1 97.56 74 ARG A C 1
ATOM 547 O O . ARG A 1 74 ? 13.086 0.306 9.812 1 97.56 74 ARG A O 1
ATOM 554 N N . PHE A 1 75 ? 11.703 2.012 10.156 1 98.38 75 PHE A N 1
ATOM 555 C CA . PHE A 1 75 ? 12.312 2.779 9.07 1 98.38 75 PHE A CA 1
ATOM 556 C C . PHE A 1 75 ? 12.867 4.098 9.586 1 98.38 75 PHE A C 1
ATOM 558 O O . PHE A 1 75 ? 12.383 4.637 10.586 1 98.38 75 PHE A O 1
ATOM 565 N N . THR A 1 76 ? 13.867 4.688 8.859 1 98.62 76 THR A N 1
ATOM 566 C CA . THR A 1 76 ? 14.469 5.965 9.219 1 98.62 76 THR A CA 1
ATOM 567 C C . THR A 1 76 ? 13.438 7.082 9.18 1 98.62 76 THR A C 1
ATOM 569 O O . THR A 1 76 ? 13.398 7.938 10.07 1 98.62 76 THR A O 1
ATOM 572 N N . HIS A 1 77 ? 12.617 7.09 8.133 1 98.56 77 HIS A N 1
ATOM 573 C CA . HIS A 1 77 ? 11.562 8.086 7.953 1 98.56 77 HIS A CA 1
ATOM 574 C C . HIS A 1 77 ? 10.242 7.418 7.594 1 98.56 77 HIS A C 1
ATOM 576 O O . HIS A 1 77 ? 10.219 6.363 6.957 1 98.56 77 HIS A O 1
ATOM 582 N N . VAL A 1 78 ? 9.195 8.023 8.062 1 98.88 78 VAL A N 1
ATOM 583 C CA . VAL A 1 78 ? 7.844 7.641 7.656 1 98.88 78 VAL A CA 1
ATOM 584 C C . VAL A 1 78 ? 7.129 8.844 7.039 1 98.88 78 VAL A C 1
ATOM 586 O O . VAL A 1 78 ? 7.16 9.938 7.598 1 98.88 78 VAL A O 1
ATOM 589 N N . LEU A 1 79 ? 6.605 8.664 5.855 1 98.81 79 LEU A N 1
ATOM 590 C CA . LEU A 1 79 ? 5.781 9.688 5.23 1 98.81 79 LEU A CA 1
ATOM 591 C C . LEU A 1 79 ? 4.328 9.234 5.133 1 98.81 79 LEU A C 1
ATOM 593 O O . LEU A 1 79 ? 4.051 8.125 4.676 1 98.81 79 LEU A O 1
ATOM 597 N N . THR A 1 80 ? 3.465 10.047 5.652 1 98.88 80 THR A N 1
ATOM 598 C CA . THR A 1 80 ? 2.045 9.805 5.426 1 98.88 80 THR A CA 1
ATOM 599 C C . THR A 1 80 ? 1.488 10.758 4.379 1 98.88 80 THR A C 1
ATOM 601 O O . THR A 1 80 ? 2.02 11.859 4.191 1 98.88 80 THR A O 1
ATOM 604 N N . ALA A 1 81 ? 0.418 10.367 3.711 1 98.62 81 ALA A N 1
ATOM 605 C CA . ALA A 1 81 ? -0.302 11.219 2.771 1 98.62 81 ALA A CA 1
ATOM 606 C C . ALA A 1 81 ? -1.811 11.023 2.896 1 98.62 81 ALA A C 1
ATOM 608 O O . ALA A 1 81 ? -2.32 9.922 2.674 1 98.62 81 ALA A O 1
ATOM 609 N N . GLY A 1 82 ? -2.496 12.117 3.328 1 97.38 82 GLY A N 1
ATOM 610 C CA . GLY A 1 82 ? -3.943 12.062 3.447 1 97.38 82 GLY A CA 1
ATOM 611 C C . GLY A 1 82 ? -4.426 12.141 4.883 1 97.38 82 GLY A C 1
ATOM 612 O O . GLY A 1 82 ? -3.652 11.914 5.816 1 97.38 82 GLY A O 1
ATOM 613 N N . GLY A 1 83 ? -5.699 12.539 5.055 1 96.12 83 GLY A N 1
ATOM 614 C CA . GLY A 1 83 ? -6.387 12.453 6.332 1 96.12 83 GLY A CA 1
ATOM 615 C C . GLY A 1 83 ? -6.094 13.633 7.242 1 96.12 83 GLY A C 1
ATOM 616 O O . GLY A 1 83 ? -6.332 13.562 8.453 1 96.12 83 GLY A O 1
ATOM 617 N N . ILE A 1 84 ? -5.562 14.719 6.668 1 93.94 84 ILE A N 1
ATOM 618 C CA . ILE A 1 84 ? -5.184 15.82 7.543 1 93.94 84 ILE A CA 1
ATOM 619 C C .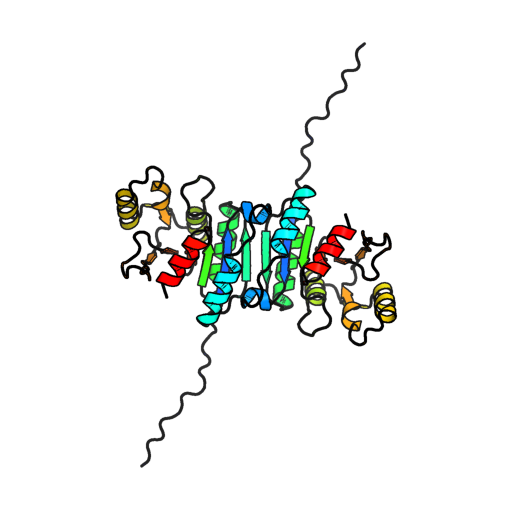 ILE A 1 84 ? -6.039 17.047 7.23 1 93.94 84 ILE A C 1
ATOM 621 O O . ILE A 1 84 ? -5.762 18.141 7.715 1 93.94 84 ILE A O 1
ATOM 625 N N . GLY A 1 85 ? -7.066 16.938 6.492 1 89.12 85 GLY A N 1
ATOM 626 C CA . GLY A 1 85 ? -7.953 18.047 6.168 1 89.12 85 GLY A CA 1
ATOM 627 C C . GLY A 1 85 ? -8.898 18.406 7.297 1 89.12 85 GLY A C 1
ATOM 628 O O . GLY A 1 85 ? -8.711 17.969 8.43 1 89.12 85 GLY A O 1
ATOM 629 N N . PRO A 1 86 ? -9.914 19.188 7 1 87.75 86 PRO A N 1
ATOM 630 C CA . PRO A 1 86 ? -10.805 19.719 8.031 1 87.75 86 PRO A CA 1
ATOM 631 C C . PRO A 1 86 ? -12.008 18.812 8.297 1 87.75 86 PRO A C 1
ATOM 633 O O . PRO A 1 86 ? -12.773 19.062 9.227 1 87.75 86 PRO A O 1
ATOM 636 N N . THR A 1 87 ? -12.172 17.766 7.52 1 88.31 87 THR A N 1
ATOM 637 C CA . THR A 1 87 ? -13.383 16.969 7.637 1 88.31 87 THR A CA 1
ATOM 638 C C . THR A 1 87 ? -13.242 15.93 8.742 1 88.31 87 THR A C 1
ATOM 640 O O . THR A 1 87 ? -12.148 15.719 9.273 1 88.31 87 THR A O 1
ATOM 643 N N . HIS A 1 88 ? -14.383 15.352 9.109 1 88.69 88 HIS A N 1
ATOM 644 C CA . HIS A 1 88 ? -14.43 14.422 10.227 1 88.69 88 HIS A CA 1
ATOM 645 C C . HIS A 1 88 ? -13.578 13.188 9.961 1 88.69 88 HIS A C 1
ATOM 647 O O . HIS A 1 88 ? -13.055 12.57 10.891 1 88.69 88 HIS A O 1
ATOM 653 N N . ASP A 1 89 ? -13.445 12.875 8.664 1 91.56 89 ASP A N 1
ATOM 654 C CA . ASP A 1 89 ? -12.695 11.672 8.32 1 91.56 89 ASP A CA 1
ATOM 655 C C . ASP A 1 89 ? -11.195 11.953 8.266 1 91.56 89 ASP A C 1
ATOM 657 O O . ASP A 1 89 ? -10.383 11.031 8.125 1 91.56 89 ASP A O 1
ATOM 661 N N . ASP A 1 90 ? -10.859 13.148 8.492 1 94.5 90 ASP A N 1
ATOM 662 C CA . ASP A 1 90 ? -9.445 13.5 8.578 1 94.5 90 ASP A CA 1
ATOM 663 C C . ASP A 1 90 ? -8.906 13.281 9.992 1 94.5 90 ASP A C 1
ATOM 665 O O . ASP A 1 90 ? -8.922 14.195 10.812 1 94.5 90 ASP A O 1
ATOM 669 N N . VAL A 1 91 ? -8.32 12.102 10.227 1 97.31 91 VAL A N 1
ATOM 670 C CA . VAL A 1 91 ? -8.039 11.688 11.594 1 97.31 91 VAL A CA 1
ATOM 671 C C . VAL A 1 91 ? -6.551 11.367 11.742 1 97.31 91 VAL A C 1
ATOM 673 O O . VAL A 1 91 ? -6.133 10.758 12.727 1 97.31 91 VAL A O 1
ATOM 676 N N . THR A 1 92 ? -5.707 11.75 10.789 1 98.31 92 THR A N 1
ATOM 677 C CA . THR A 1 92 ? -4.312 11.328 10.766 1 98.31 92 THR A CA 1
ATOM 678 C C . THR A 1 92 ? -3.545 11.93 11.938 1 98.31 92 THR A C 1
ATOM 680 O O . THR A 1 92 ? -2.742 11.25 12.578 1 98.31 92 THR A O 1
ATOM 683 N N . PHE A 1 93 ? -3.775 13.211 12.281 1 97.94 93 PHE A N 1
ATOM 684 C CA . PHE A 1 93 ? -3.096 13.812 13.422 1 97.94 93 PHE A CA 1
ATOM 685 C C . PHE A 1 93 ? -3.447 13.086 14.711 1 97.94 93 PHE A C 1
ATOM 687 O O . PHE A 1 93 ? -2.568 12.781 15.516 1 97.94 93 PHE A O 1
ATOM 694 N N . GLU A 1 94 ? -4.68 12.852 14.859 1 97.88 94 GLU A N 1
ATOM 695 C CA . GLU A 1 94 ? -5.145 12.109 16.031 1 97.88 94 GLU A CA 1
ATOM 696 C C . GLU A 1 94 ? -4.512 10.727 16.094 1 97.88 94 GLU A C 1
ATOM 698 O O . GLU A 1 94 ? -4.07 10.289 17.172 1 97.88 94 GLU A O 1
ATOM 703 N N . ALA A 1 95 ? -4.473 10.031 15.008 1 98.75 95 ALA A N 1
ATOM 704 C CA . ALA A 1 95 ? -3.908 8.688 14.93 1 98.75 95 ALA A CA 1
ATOM 705 C C . ALA A 1 95 ? -2.422 8.695 15.281 1 98.75 95 ALA A C 1
ATOM 707 O O . ALA A 1 95 ? -1.938 7.809 15.984 1 98.75 95 ALA A O 1
ATOM 708 N N . VAL A 1 96 ? -1.718 9.68 14.773 1 98.81 96 VAL A N 1
ATOM 709 C CA . VAL A 1 96 ? -0.287 9.773 15.047 1 98.81 96 VAL A CA 1
ATOM 710 C C . VAL A 1 96 ? -0.062 10.07 16.531 1 98.81 96 VAL A C 1
ATOM 712 O O . VAL A 1 96 ? 0.859 9.523 17.141 1 98.81 96 VAL A O 1
ATOM 715 N N . ALA A 1 97 ? -0.859 10.93 17.141 1 98.69 97 ALA A N 1
ATOM 716 C CA . ALA A 1 97 ? -0.781 11.156 18.578 1 98.69 97 ALA A CA 1
ATOM 717 C C . ALA A 1 97 ? -0.946 9.852 19.344 1 98.69 97 ALA A C 1
ATOM 719 O O . ALA A 1 97 ? -0.161 9.555 20.25 1 98.69 97 ALA A O 1
ATOM 720 N N . GLN A 1 98 ? -1.904 9.109 18.969 1 98.75 98 GLN A N 1
ATOM 721 C CA . GLN A 1 98 ? -2.16 7.82 19.609 1 98.75 98 GLN A CA 1
ATOM 722 C C . GLN A 1 98 ? -0.985 6.867 19.422 1 98.75 98 GLN A C 1
ATOM 724 O O . GLN A 1 98 ? -0.607 6.145 20.344 1 98.75 98 GLN A O 1
ATOM 729 N N . ALA A 1 99 ? -0.437 6.84 18.234 1 98.81 99 ALA A N 1
ATOM 730 C CA . ALA A 1 99 ? 0.68 5.953 17.922 1 98.81 99 ALA A CA 1
ATOM 731 C C . ALA A 1 99 ? 1.84 6.164 18.891 1 98.81 99 ALA A C 1
ATOM 733 O O . ALA A 1 99 ? 2.564 5.223 19.219 1 98.81 99 ALA A O 1
ATOM 734 N N . PHE A 1 100 ? 1.966 7.379 19.344 1 98.69 100 PHE A N 1
ATOM 735 C CA . PHE A 1 100 ? 3.141 7.707 20.156 1 98.69 100 PHE A CA 1
ATOM 736 C C . PHE A 1 100 ? 2.752 7.98 21.594 1 98.69 100 PHE A C 1
ATOM 738 O O . PHE A 1 100 ? 3.584 8.414 22.406 1 98.69 100 PHE A O 1
ATOM 745 N N . GLY A 1 101 ? 1.527 7.816 21.953 1 98.25 101 GLY A N 1
ATOM 746 C CA . GLY A 1 101 ? 1.066 8.039 23.312 1 98.25 101 GLY A CA 1
ATOM 747 C C . GLY A 1 101 ? 1.051 9.5 23.719 1 98.25 101 GLY A C 1
ATOM 748 O O . GLY A 1 101 ? 1.37 9.852 24.859 1 98.25 101 GLY A O 1
ATOM 749 N N . GLU A 1 102 ? 0.79 10.328 22.781 1 98.06 102 GLU A N 1
ATOM 750 C CA . GLU A 1 102 ? 0.74 11.773 23.016 1 98.06 102 GLU A CA 1
ATOM 751 C C . GLU A 1 102 ? -0.696 12.289 22.969 1 98.06 102 GLU A C 1
ATOM 753 O O . GLU A 1 102 ? -1.602 11.578 22.516 1 98.06 102 GLU A O 1
ATOM 758 N N . GLU A 1 103 ? -0.848 13.508 23.391 1 97.31 103 GLU A N 1
ATOM 759 C CA . GLU A 1 103 ? -2.115 14.219 23.281 1 97.31 103 GLU A CA 1
ATOM 760 C C . GLU A 1 103 ? -2.078 15.25 22.156 1 97.31 103 GLU A C 1
ATOM 762 O O . GLU A 1 103 ? -1.004 15.719 21.781 1 97.31 103 GLU A O 1
ATOM 767 N N . LEU A 1 104 ? -3.262 15.555 21.688 1 96.94 104 LEU A N 1
ATOM 768 C CA . LEU A 1 104 ? -3.389 16.672 20.766 1 96.94 104 LEU A CA 1
ATOM 769 C C . LEU A 1 104 ? -3.471 18 21.5 1 96.94 104 LEU A C 1
ATOM 771 O O . LEU A 1 104 ? -4.148 18.094 22.531 1 96.94 104 LEU A O 1
ATOM 775 N N . LYS A 1 105 ? -2.799 18.922 20.953 1 96.62 105 LYS A N 1
ATOM 776 C CA . LYS A 1 105 ? -2.834 20.281 21.5 1 96.62 105 LYS A CA 1
ATOM 777 C C . LYS A 1 105 ? -2.807 21.328 20.391 1 96.62 105 LYS A C 1
ATOM 779 O O . LYS A 1 105 ? -2.238 21.078 19.328 1 96.62 105 LYS A O 1
ATOM 784 N N . PRO A 1 106 ? -3.439 22.391 20.734 1 94.88 106 PRO A N 1
ATOM 785 C CA . PRO A 1 106 ? -3.326 23.469 19.75 1 94.88 106 PRO A CA 1
ATOM 786 C C . PRO A 1 106 ? -1.893 23.969 19.594 1 94.88 106 PRO A C 1
ATOM 788 O O . PRO A 1 106 ? -1.162 24.094 20.578 1 94.88 106 PRO A O 1
ATOM 791 N N . HIS A 1 107 ? -1.483 24.156 18.438 1 94.38 107 HIS A N 1
ATOM 792 C CA . HIS A 1 107 ? -0.175 24.734 18.156 1 94.38 107 HIS A CA 1
ATOM 793 C C . HIS A 1 107 ? -0.29 26.219 17.812 1 94.38 107 HIS A C 1
ATOM 795 O O . HIS A 1 107 ? -0.937 26.594 16.828 1 94.38 107 HIS A O 1
ATOM 801 N N . PRO A 1 108 ? 0.343 27.094 18.594 1 91.94 108 PRO A N 1
ATOM 802 C CA . PRO A 1 108 ? 0.145 28.531 18.438 1 91.94 108 PRO A CA 1
ATOM 803 C C . PRO A 1 108 ? 0.462 29.016 17.031 1 91.94 108 PRO A C 1
ATOM 805 O O . PRO A 1 108 ? -0.288 29.828 16.469 1 91.94 108 PRO A O 1
ATOM 808 N N . GLU A 1 109 ? 1.517 28.562 16.453 1 91.62 109 GLU A N 1
ATOM 809 C CA . GLU A 1 109 ? 1.914 29 15.125 1 91.62 109 GLU A CA 1
ATOM 810 C C . GLU A 1 109 ? 0.889 28.578 14.078 1 91.62 109 GLU A C 1
ATOM 812 O O . GLU A 1 109 ? 0.598 29.328 13.148 1 91.62 109 GLU A O 1
ATOM 817 N N . LEU A 1 110 ? 0.359 27.406 14.188 1 91.38 110 LEU A N 1
ATOM 818 C CA . LEU A 1 110 ? -0.665 26.922 13.266 1 91.38 110 LEU A CA 1
ATOM 819 C C . LEU A 1 110 ? -1.964 27.703 13.445 1 91.38 110 LEU A C 1
ATOM 821 O O . LEU A 1 110 ? -2.646 28.016 12.469 1 91.38 110 LEU A O 1
ATOM 825 N N . GLN A 1 111 ? -2.268 27.969 14.609 1 90 111 GLN A N 1
ATOM 826 C CA . GLN A 1 111 ? -3.449 28.781 14.891 1 90 111 GLN A CA 1
ATOM 827 C C . GLN A 1 111 ? -3.359 30.141 14.203 1 90 111 GLN A C 1
ATOM 829 O O . GLN A 1 111 ? -4.328 30.594 13.594 1 90 111 GLN A O 1
ATOM 834 N N . ALA A 1 112 ? -2.238 30.703 14.312 1 87.75 112 ALA A N 1
ATOM 835 C CA . ALA A 1 112 ? -2.02 32 13.703 1 87.75 112 ALA A CA 1
ATOM 836 C C . ALA A 1 112 ? -2.129 31.922 12.18 1 87.75 112 ALA A C 1
ATOM 838 O O . ALA A 1 112 ? -2.736 32.781 11.547 1 87.75 112 ALA A O 1
ATOM 839 N N . ALA A 1 113 ? -1.552 30.906 11.602 1 84.31 113 ALA A N 1
ATOM 840 C CA . ALA A 1 113 ? -1.58 30.703 10.156 1 84.31 113 ALA A CA 1
ATOM 841 C C . ALA A 1 113 ? -3.01 30.531 9.656 1 84.31 113 ALA A C 1
ATOM 843 O O . ALA A 1 113 ? -3.395 31.094 8.633 1 84.31 113 ALA A O 1
ATOM 844 N N . ILE A 1 114 ? -3.771 29.766 10.336 1 85.12 114 ILE A N 1
ATOM 845 C CA . ILE A 1 114 ? -5.148 29.453 9.961 1 85.12 114 ILE A CA 1
ATOM 846 C C . ILE A 1 114 ? -6.004 30.719 10.055 1 85.12 114 ILE A C 1
ATOM 848 O O . ILE A 1 114 ? -6.855 30.953 9.195 1 85.12 114 ILE A O 1
ATOM 852 N N . LYS A 1 115 ? -5.852 31.406 11.078 1 82.12 115 LYS A N 1
ATOM 853 C CA . LYS A 1 115 ? -6.582 32.656 11.266 1 82.12 115 LYS A CA 1
ATOM 854 C C . LYS A 1 115 ? -6.348 33.594 10.094 1 82.12 115 LYS A C 1
ATOM 856 O O . LYS A 1 115 ? -7.285 34.25 9.617 1 82.12 115 LYS A O 1
ATOM 861 N N . THR A 1 116 ? -5.145 33.656 9.664 1 79.12 116 THR A N 1
ATOM 862 C CA . THR A 1 116 ? -4.789 34.531 8.57 1 79.12 116 THR A CA 1
ATOM 863 C C . THR A 1 116 ? -5.457 34.094 7.273 1 79.12 116 THR A C 1
ATOM 865 O O . THR A 1 116 ? -5.797 34.938 6.43 1 79.12 116 THR A O 1
ATOM 868 N N . LEU A 1 117 ? -5.656 32.812 7.152 1 74.81 117 LEU A N 1
ATOM 869 C CA . LEU A 1 117 ? -6.238 32.281 5.922 1 74.81 117 LEU A CA 1
ATOM 870 C C . LEU A 1 117 ? -7.758 32.344 5.965 1 74.81 117 LEU A C 1
ATOM 872 O O . LEU A 1 117 ? -8.422 32.156 4.938 1 74.81 117 LEU A O 1
ATOM 876 N N . GLY A 1 118 ? -8.359 32.875 7.043 1 66.12 118 GLY A N 1
ATOM 877 C CA . GLY A 1 118 ? -9.789 33.094 7.172 1 66.12 118 GLY A CA 1
ATOM 878 C C . GLY A 1 118 ? -10.594 31.812 7.215 1 66.12 118 GLY A C 1
ATOM 879 O O . GLY A 1 118 ? -11.773 31.797 6.859 1 66.12 118 GLY A O 1
ATOM 880 N N . GLY A 1 119 ? -10.055 30.828 7.406 1 61.59 119 GLY A N 1
ATOM 881 C CA . GLY A 1 119 ? -10.812 29.609 7.191 1 61.59 119 GLY A CA 1
ATOM 882 C C . GLY A 1 119 ? -11.547 29.125 8.43 1 61.59 119 GLY A C 1
ATOM 883 O O . GLY A 1 119 ? -10.922 28.734 9.422 1 61.59 119 GLY A O 1
ATOM 884 N N . GLU A 1 120 ? -12.836 29.5 8.57 1 63.91 120 GLU A N 1
ATOM 885 C CA . GLU A 1 120 ? -13.719 28.875 9.555 1 63.91 120 GLU A CA 1
ATOM 886 C C . GLU A 1 120 ? -13.789 27.375 9.352 1 63.91 120 GLU A C 1
ATOM 888 O O . GLU A 1 120 ? -13.914 26.891 8.227 1 63.91 120 GLU A O 1
ATOM 893 N N . GLY A 1 121 ? -13.352 26.578 10.352 1 67.12 121 GLY A N 1
ATOM 894 C CA . GLY A 1 121 ? -13.469 25.141 10.25 1 67.12 121 GLY A CA 1
ATOM 895 C C . GLY A 1 121 ? -12.133 24.438 10.141 1 67.12 121 GLY A C 1
ATOM 896 O O . GLY A 1 121 ? -12.062 23.203 10.148 1 67.12 121 GLY A O 1
ATOM 897 N N . TRP A 1 122 ? -11.102 25.359 10.125 1 77.06 122 TRP A N 1
ATOM 898 C CA . TRP A 1 122 ? -9.781 24.766 9.969 1 77.06 122 TRP A CA 1
ATOM 899 C C . TRP A 1 122 ? -9.094 24.594 11.32 1 77.06 122 TRP A C 1
ATOM 901 O O . TRP A 1 122 ? -7.922 24.219 11.383 1 77.06 122 TRP A O 1
ATOM 911 N N . GLU A 1 123 ? -9.859 24.891 12.359 1 81.38 123 GLU A N 1
ATOM 912 C CA . GLU A 1 123 ? -9.289 24.844 13.703 1 81.38 123 GLU A CA 1
ATOM 913 C C . GLU A 1 123 ? -8.734 23.453 14.008 1 81.38 123 GLU A C 1
ATOM 915 O O . GLU A 1 123 ? -7.75 23.312 14.734 1 81.38 123 GLU A O 1
ATOM 920 N N . LYS A 1 124 ? -9.406 22.547 13.438 1 85.56 124 LYS A N 1
ATOM 921 C CA . LYS A 1 124 ? -8.977 21.172 13.633 1 85.56 124 LYS A CA 1
ATOM 922 C C . LYS A 1 124 ? -7.543 20.969 13.148 1 85.56 124 LYS A C 1
ATOM 924 O O . LYS A 1 124 ? -6.797 20.172 13.719 1 85.56 124 LYS A O 1
ATOM 929 N N . LEU A 1 125 ? -7.152 21.75 12.234 1 87.44 125 LEU A N 1
ATOM 930 C CA . LEU A 1 125 ? -5.836 21.609 11.617 1 87.44 125 LEU A CA 1
ATOM 931 C C . LEU A 1 125 ? -4.742 22.125 12.547 1 87.44 125 LEU A C 1
ATOM 933 O O . LEU A 1 125 ? -3.561 21.828 12.344 1 87.44 125 LEU A O 1
ATOM 937 N N . SER A 1 126 ? -5.176 22.906 13.562 1 92.25 126 SER A N 1
ATOM 938 C CA . SER A 1 126 ? -4.188 23.438 14.484 1 92.25 126 SER A CA 1
ATOM 939 C C . SER A 1 126 ? -3.904 22.469 15.625 1 92.25 126 SER A C 1
ATOM 941 O O . SER A 1 126 ? -2.943 22.641 16.375 1 92.25 126 SER A O 1
ATOM 943 N N . MET A 1 127 ? -4.766 21.453 15.766 1 94.69 127 MET A N 1
ATOM 944 C CA . MET A 1 127 ? -4.586 20.438 16.797 1 94.69 127 MET A CA 1
ATOM 945 C C . MET A 1 127 ? -3.592 19.375 16.359 1 94.69 127 MET A C 1
ATOM 947 O O . MET A 1 127 ? -3.9 18.547 15.492 1 94.69 127 MET A O 1
ATOM 951 N N . VAL A 1 128 ? -2.398 19.422 16.953 1 97.12 128 VAL A N 1
ATOM 952 C CA . VAL A 1 128 ? -1.351 18.5 16.531 1 97.12 128 VAL A CA 1
ATOM 953 C C . VAL A 1 128 ? -0.765 17.797 17.766 1 97.12 128 VAL A C 1
ATOM 955 O O . VAL A 1 128 ? -0.975 18.234 18.891 1 97.12 128 VAL A O 1
ATOM 958 N N . PRO A 1 129 ? -0.148 16.625 17.547 1 98.06 129 PRO A N 1
ATOM 959 C CA . PRO A 1 129 ? 0.523 15.969 18.672 1 98.06 129 PRO A CA 1
ATOM 960 C C . PRO A 1 129 ? 1.492 16.906 19.391 1 98.06 129 PRO A C 1
ATOM 962 O O . PRO A 1 129 ? 2.078 17.797 18.781 1 98.06 129 PRO A O 1
ATOM 965 N N . SER A 1 130 ? 1.75 16.719 20.641 1 97.19 130 SER A N 1
ATOM 966 C CA . SER A 1 130 ? 2.473 17.625 21.516 1 97.19 130 SER A CA 1
ATOM 967 C C . SER A 1 130 ? 3.918 17.797 21.062 1 97.19 130 SER A C 1
ATOM 969 O O . SER A 1 130 ? 4.523 18.844 21.281 1 97.19 130 SER A O 1
ATOM 971 N N . SER A 1 131 ? 4.496 16.828 20.406 1 97.56 131 SER A N 1
ATOM 972 C CA . SER A 1 131 ? 5.898 16.906 20 1 97.56 131 SER A CA 1
ATOM 973 C C . SER A 1 131 ? 6.035 17.328 18.547 1 97.56 131 SER A C 1
ATOM 975 O O . SER A 1 131 ? 7.121 17.25 17.969 1 97.56 131 SER A O 1
ATOM 977 N N . ALA A 1 132 ? 4.949 17.844 18 1 97.94 132 ALA A N 1
ATOM 978 C CA . ALA A 1 132 ? 4.93 18.203 16.594 1 97.94 132 ALA A CA 1
ATOM 979 C C . ALA A 1 132 ? 5.953 19.281 16.281 1 97.94 132 ALA A C 1
ATOM 981 O O . ALA A 1 132 ? 6.137 20.219 17.062 1 97.94 132 ALA A O 1
ATOM 982 N N . ARG A 1 133 ? 6.59 19.172 15.18 1 97.12 133 ARG A N 1
ATOM 983 C CA . ARG A 1 133 ? 7.473 20.172 14.602 1 97.12 133 ARG A CA 1
ATOM 984 C C . ARG A 1 133 ? 6.922 20.688 13.273 1 97.12 133 ARG A C 1
ATOM 986 O O . ARG A 1 133 ? 6.289 19.938 12.531 1 97.12 133 ARG A O 1
ATOM 993 N N . LEU A 1 134 ? 7.215 21.922 13.008 1 95.5 134 LEU A N 1
ATOM 994 C CA . LEU A 1 134 ? 6.723 22.562 11.789 1 95.5 134 LEU A CA 1
ATOM 995 C C . LEU A 1 134 ? 7.863 22.812 10.812 1 95.5 134 LEU A C 1
ATOM 997 O O . LEU A 1 134 ? 8.961 23.203 11.211 1 95.5 134 LEU A O 1
ATOM 1001 N N . HIS A 1 135 ? 7.578 22.469 9.539 1 94.5 135 HIS A N 1
ATOM 1002 C CA . HIS A 1 135 ? 8.531 22.688 8.461 1 94.5 135 HIS A CA 1
ATOM 1003 C C . HIS A 1 135 ? 7.941 23.594 7.387 1 94.5 135 HIS A C 1
ATOM 1005 O O . HIS A 1 135 ? 7.012 23.203 6.68 1 94.5 135 HIS A O 1
ATOM 1011 N N . TYR A 1 136 ? 8.547 24.781 7.266 1 91.12 136 TYR A N 1
ATOM 1012 C CA . TYR A 1 136 ? 8.078 25.688 6.223 1 91.12 136 TYR A CA 1
ATOM 1013 C C . TYR A 1 136 ? 8.93 25.562 4.965 1 91.12 136 TYR A C 1
ATOM 1015 O O . TYR A 1 136 ? 10.141 25.781 4.996 1 91.12 136 TYR A O 1
ATOM 1023 N N . GLY A 1 137 ? 8.266 25.062 3.953 1 89.38 137 GLY A N 1
ATOM 1024 C CA . GLY A 1 137 ? 8.938 25.031 2.664 1 89.38 137 GLY A CA 1
ATOM 1025 C C . GLY A 1 137 ? 8.859 26.359 1.93 1 89.38 137 GLY A C 1
ATOM 1026 O O . GLY A 1 137 ? 8.211 27.297 2.4 1 89.38 137 GLY A O 1
ATOM 1027 N N . THR A 1 138 ? 9.617 26.422 0.89 1 90.62 138 THR A N 1
ATOM 1028 C CA . THR A 1 138 ? 9.625 27.609 0.043 1 90.62 138 THR A CA 1
ATOM 1029 C C . THR A 1 138 ? 8.906 27.328 -1.276 1 90.62 138 THR A C 1
ATOM 1031 O O . THR A 1 138 ? 9.148 26.312 -1.918 1 90.62 138 THR A O 1
ATOM 1034 N N . ASP A 1 139 ? 8.023 28.219 -1.615 1 84.75 139 ASP A N 1
ATOM 1035 C CA . ASP A 1 139 ? 7.387 28.125 -2.924 1 84.75 139 ASP A CA 1
ATOM 1036 C C . ASP A 1 139 ? 8.391 28.375 -4.047 1 84.75 139 ASP A C 1
ATOM 1038 O O . ASP A 1 139 ? 8.945 29.469 -4.152 1 84.75 139 ASP A O 1
ATOM 1042 N N . PRO A 1 140 ? 8.555 27.422 -4.855 1 80 140 PRO A N 1
ATOM 1043 C CA . PRO A 1 140 ? 9.57 27.609 -5.895 1 80 140 PRO A CA 1
ATOM 1044 C C . PRO A 1 140 ? 9.172 28.672 -6.914 1 80 140 PRO A C 1
ATOM 1046 O O . PRO A 1 140 ? 10.031 29.234 -7.598 1 80 140 PRO A O 1
ATOM 1049 N N . ARG A 1 141 ? 7.93 28.953 -7.004 1 82.44 141 ARG A N 1
ATOM 1050 C CA . ARG A 1 141 ? 7.453 29.938 -7.98 1 82.44 141 ARG A CA 1
ATOM 1051 C C . ARG A 1 141 ? 7.629 31.359 -7.469 1 82.44 141 ARG A C 1
ATOM 1053 O O . ARG A 1 141 ? 7.984 32.25 -8.227 1 82.44 141 ARG A O 1
ATOM 1060 N N . THR A 1 142 ? 7.438 31.609 -6.16 1 85.69 142 THR A N 1
ATOM 1061 C CA . THR A 1 142 ? 7.434 32.969 -5.609 1 85.69 142 THR A CA 1
ATOM 1062 C C . THR A 1 142 ? 8.695 33.219 -4.785 1 85.69 142 THR A C 1
ATOM 1064 O O . THR A 1 142 ? 9.047 34.375 -4.512 1 85.69 142 THR A O 1
ATOM 1067 N N . GLY A 1 143 ? 9.32 32.125 -4.363 1 86.88 143 GLY A N 1
ATOM 1068 C CA . GLY A 1 143 ? 10.484 32.25 -3.496 1 86.88 143 GLY A CA 1
ATOM 1069 C C . GLY A 1 143 ? 10.125 32.562 -2.055 1 86.88 143 GLY A C 1
ATOM 1070 O O . GLY A 1 143 ? 11.008 32.75 -1.217 1 86.88 143 GLY A O 1
ATOM 1071 N N . HIS A 1 144 ? 8.867 32.594 -1.715 1 88.56 144 HIS A N 1
ATOM 1072 C CA . HIS A 1 144 ? 8.422 32.875 -0.358 1 88.56 144 HIS A CA 1
ATOM 1073 C C . HIS A 1 144 ? 8.062 31.609 0.387 1 88.56 144 HIS A C 1
ATOM 1075 O O . HIS A 1 144 ? 7.699 30.609 -0.233 1 88.56 144 HIS A O 1
ATOM 1081 N N . PRO A 1 145 ? 8.148 31.719 1.678 1 87.88 145 PRO A N 1
ATOM 1082 C CA . PRO A 1 145 ? 7.73 30.562 2.463 1 87.88 145 PRO A CA 1
ATOM 1083 C C . PRO A 1 145 ? 6.23 30.281 2.355 1 87.88 145 PRO A C 1
ATOM 1085 O O . PRO A 1 145 ? 5.438 31.219 2.203 1 87.88 145 PRO A O 1
ATOM 1088 N N . PHE A 1 146 ? 5.938 28.969 2.355 1 87.19 146 PHE A N 1
ATOM 1089 C CA . PHE A 1 146 ? 4.527 28.609 2.379 1 87.19 146 PHE A CA 1
ATOM 1090 C C . PHE A 1 146 ? 3.861 29.094 3.658 1 87.19 146 PHE A C 1
ATOM 1092 O O . PHE A 1 146 ? 4.508 29.188 4.707 1 87.19 146 PHE A O 1
ATOM 1099 N N . ARG A 1 147 ? 2.645 29.359 3.52 1 82.75 147 ARG A N 1
ATOM 1100 C CA . ARG A 1 147 ? 1.879 29.828 4.664 1 82.75 147 ARG A CA 1
ATOM 1101 C C . ARG A 1 147 ? 1.55 28.688 5.621 1 82.75 147 ARG A C 1
ATOM 1103 O O . ARG A 1 147 ? 1.403 28.906 6.828 1 82.75 147 ARG A O 1
ATOM 1110 N N . PHE A 1 148 ? 1.417 27.531 5.031 1 86.56 148 PHE A N 1
ATOM 1111 C CA . PHE A 1 148 ? 1.13 26.359 5.859 1 86.56 148 PHE A CA 1
ATOM 1112 C C . PHE A 1 148 ? 2.311 25.406 5.871 1 86.56 148 PHE A C 1
ATOM 1114 O O . PHE A 1 148 ? 2.822 25.031 4.812 1 86.56 148 PHE A O 1
ATOM 1121 N N . PRO A 1 149 ? 2.711 25 7.031 1 91.88 149 PRO A N 1
ATOM 1122 C CA . PRO A 1 149 ? 3.881 24.125 7.152 1 91.88 149 PRO A CA 1
ATOM 1123 C C . PRO A 1 149 ? 3.525 22.641 7.023 1 91.88 149 PRO A C 1
ATOM 1125 O O . PRO A 1 149 ? 2.359 22.266 7.176 1 91.88 149 PRO A O 1
ATOM 1128 N N . LEU A 1 150 ? 4.574 21.953 6.691 1 94.75 150 LEU A N 1
ATOM 1129 C CA . LEU A 1 150 ? 4.508 20.516 6.914 1 94.75 150 LEU A CA 1
ATOM 1130 C C . LEU A 1 150 ? 4.707 20.188 8.391 1 94.75 150 LEU A C 1
ATOM 1132 O O . LEU A 1 150 ? 5.578 20.766 9.047 1 94.75 150 LEU A O 1
ATOM 1136 N N . VAL A 1 151 ? 3.859 19.312 8.875 1 96.31 151 VAL A N 1
ATOM 1137 C CA . VAL A 1 151 ? 3.971 18.891 10.266 1 96.31 151 VAL A CA 1
ATOM 1138 C C . VAL A 1 151 ? 4.684 17.547 10.344 1 96.31 151 VAL A C 1
ATOM 1140 O O . VAL A 1 151 ? 4.414 16.641 9.547 1 96.31 151 VAL A O 1
ATOM 1143 N N . SER A 1 152 ? 5.633 17.438 11.258 1 98.25 152 SER A N 1
ATOM 1144 C CA . SER A 1 152 ? 6.227 16.141 11.555 1 98.25 152 SER A CA 1
ATOM 1145 C C . SER A 1 152 ? 6.176 15.82 13.047 1 98.25 152 SER A C 1
ATOM 1147 O O . SER A 1 152 ? 6.066 16.734 13.867 1 98.25 152 SER A O 1
ATOM 1149 N N . VAL A 1 153 ? 6.074 14.609 13.383 1 98.62 153 VAL A N 1
ATOM 1150 C CA . VAL A 1 153 ? 6.18 14.07 14.734 1 98.62 153 VAL A CA 1
ATOM 1151 C C . VAL A 1 153 ? 7.215 12.945 14.758 1 98.62 153 VAL A C 1
ATOM 1153 O O . VAL A 1 153 ? 7.031 11.906 14.117 1 98.62 153 VAL A O 1
ATOM 1156 N N . ARG A 1 154 ? 8.305 13.172 15.547 1 98.25 154 ARG A N 1
ATOM 1157 C CA . ARG A 1 154 ? 9.422 12.234 15.508 1 98.25 154 ARG A CA 1
ATOM 1158 C C . ARG A 1 154 ? 9.906 12.016 14.078 1 98.25 154 ARG A C 1
ATOM 1160 O O . ARG A 1 154 ? 10.352 12.953 13.414 1 98.25 154 ARG A O 1
ATOM 1167 N N . ASN A 1 155 ? 9.953 10.844 13.617 1 98.75 155 ASN A N 1
ATOM 1168 C CA . ASN A 1 155 ? 10.453 10.57 12.273 1 98.75 155 ASN A CA 1
ATOM 1169 C C . ASN A 1 155 ? 9.312 10.406 11.273 1 98.75 155 ASN A C 1
ATOM 1171 O O . ASN A 1 155 ? 9.508 9.852 10.188 1 98.75 155 ASN A O 1
ATOM 1175 N N . VAL A 1 156 ? 8.078 10.914 11.625 1 98.88 156 VAL A N 1
ATOM 1176 C CA . VAL A 1 156 ? 6.898 10.789 10.773 1 98.88 156 VAL A CA 1
ATOM 1177 C C . VAL A 1 156 ? 6.543 12.156 10.188 1 98.88 156 VAL A C 1
ATOM 1179 O O . VAL A 1 156 ? 6.27 13.102 10.922 1 98.88 156 VAL A O 1
ATOM 1182 N N . TYR A 1 157 ? 6.508 12.297 8.883 1 98.62 157 TYR A N 1
ATOM 1183 C CA . TYR A 1 157 ? 6.164 13.516 8.156 1 98.62 157 TYR A CA 1
ATOM 1184 C C . TYR A 1 157 ? 4.766 13.414 7.562 1 98.62 157 TYR A C 1
ATOM 1186 O O . TYR A 1 157 ? 4.465 12.484 6.816 1 98.62 157 TYR A O 1
ATOM 1194 N N . LEU A 1 158 ? 3.893 14.367 7.828 1 98.31 158 LEU A N 1
ATOM 1195 C CA . LEU A 1 158 ? 2.465 14.242 7.551 1 98.31 158 LEU A CA 1
ATOM 1196 C C . LEU A 1 158 ? 2.061 15.133 6.379 1 98.31 158 LEU A C 1
ATOM 1198 O O . LEU A 1 158 ? 1.819 16.328 6.551 1 98.31 158 LEU A O 1
ATOM 1202 N N . PHE A 1 159 ? 1.866 14.57 5.242 1 97.69 159 PHE A N 1
ATOM 1203 C CA . PHE A 1 159 ? 1.565 15.281 4.008 1 97.69 159 PHE A CA 1
ATOM 1204 C C . PHE A 1 159 ? 0.067 15.273 3.73 1 97.69 159 PHE A C 1
ATOM 1206 O O . PHE A 1 159 ? -0.646 14.367 4.164 1 97.69 159 PHE A O 1
ATOM 1213 N N . PRO A 1 160 ? -0.424 16.297 3.02 1 95.75 160 PRO A N 1
ATOM 1214 C CA . PRO A 1 160 ? -1.805 16.25 2.533 1 95.75 160 PRO A CA 1
ATOM 1215 C C . PRO A 1 160 ? -2.023 15.172 1.474 1 95.75 160 PRO A C 1
ATOM 1217 O O . PRO A 1 160 ? -1.069 14.742 0.817 1 95.75 160 PRO A O 1
ATOM 1220 N N . GLY A 1 161 ? -3.215 14.75 1.259 1 95.88 161 GLY A N 1
ATOM 1221 C CA . GLY A 1 161 ? -3.539 13.688 0.32 1 95.88 161 GLY A CA 1
ATOM 1222 C C . GLY A 1 161 ? -3.703 14.18 -1.105 1 95.88 161 GLY A C 1
ATOM 1223 O O . GLY A 1 161 ? -3.572 13.398 -2.055 1 95.88 161 GLY A O 1
ATOM 1224 N N . ILE A 1 162 ? -4.102 15.438 -1.297 1 95 162 ILE A N 1
ATOM 1225 C CA . ILE A 1 162 ? -4.262 16.016 -2.629 1 95 162 ILE A CA 1
ATOM 1226 C C . ILE A 1 162 ? -2.914 16.016 -3.35 1 95 162 ILE A C 1
ATOM 1228 O O . ILE A 1 162 ? -1.969 16.672 -2.898 1 95 162 ILE A O 1
ATOM 1232 N N . PRO A 1 163 ? -2.801 15.344 -4.535 1 96.5 163 PRO A N 1
ATOM 1233 C CA . PRO A 1 163 ? -1.505 15.148 -5.191 1 96.5 163 PRO A CA 1
ATOM 1234 C C . PRO A 1 163 ? -0.784 16.453 -5.484 1 96.5 163 PRO A C 1
ATOM 1236 O O . PRO A 1 163 ? 0.405 16.594 -5.184 1 96.5 163 PRO A O 1
ATOM 1239 N N . GLU A 1 164 ? -1.492 17.438 -5.992 1 93.94 164 GLU A N 1
ATOM 1240 C CA . GLU A 1 164 ? -0.862 18.719 -6.34 1 93.94 164 GLU A CA 1
ATOM 1241 C C . GLU A 1 164 ? -0.287 19.406 -5.105 1 93.94 164 GLU A C 1
ATOM 1243 O O . GLU A 1 164 ? 0.807 19.969 -5.156 1 93.94 164 GLU A O 1
ATOM 1248 N N . LEU A 1 165 ? -1.027 19.375 -4.051 1 92.06 165 LEU A N 1
ATOM 1249 C CA . LEU A 1 165 ? -0.571 19.984 -2.809 1 92.06 165 LEU A CA 1
ATOM 1250 C C . LEU A 1 165 ? 0.622 19.234 -2.234 1 92.06 165 LEU A C 1
ATOM 1252 O O . LEU A 1 165 ? 1.596 19.844 -1.79 1 92.06 165 LEU A O 1
ATOM 1256 N N . LEU A 1 166 ? 0.572 17.875 -2.203 1 95.5 166 LEU A N 1
ATOM 1257 C CA . LEU A 1 166 ? 1.672 17.047 -1.729 1 95.5 166 LEU A CA 1
ATOM 1258 C C . LEU A 1 166 ? 2.951 17.344 -2.504 1 95.5 166 LEU A C 1
ATOM 1260 O O . LEU A 1 166 ? 4.016 17.516 -1.907 1 95.5 166 LEU A O 1
ATOM 1264 N N . ARG A 1 167 ? 2.842 17.453 -3.801 1 94.25 167 ARG A N 1
ATOM 1265 C CA . ARG A 1 167 ? 3.998 17.703 -4.652 1 94.25 167 ARG A CA 1
ATOM 1266 C C . ARG A 1 167 ? 4.621 19.062 -4.344 1 94.25 167 ARG A C 1
ATOM 1268 O O . ARG A 1 167 ? 5.84 19.172 -4.23 1 94.25 167 ARG A O 1
ATOM 1275 N N . ARG A 1 168 ? 3.787 20.031 -4.168 1 91.31 168 ARG A N 1
ATOM 1276 C CA . ARG A 1 168 ? 4.262 21.375 -3.855 1 91.31 168 ARG A CA 1
ATOM 1277 C C . ARG A 1 168 ? 5.008 21.391 -2.527 1 91.31 168 ARG A C 1
ATOM 1279 O O . ARG A 1 168 ? 6.07 22 -2.418 1 91.31 168 ARG A O 1
ATOM 1286 N N . VAL A 1 169 ? 4.461 20.734 -1.553 1 91.81 169 VAL A N 1
ATOM 1287 C CA . VAL A 1 169 ? 5.055 20.703 -0.219 1 91.81 169 VAL A CA 1
ATOM 1288 C C . VAL A 1 169 ? 6.414 20.016 -0.271 1 91.81 169 VAL A C 1
ATOM 1290 O O . VAL A 1 169 ? 7.41 20.562 0.224 1 91.81 169 VAL A O 1
ATOM 1293 N N . LEU A 1 170 ? 6.48 18.875 -0.905 1 93.5 170 LEU A N 1
ATOM 1294 C CA . LEU A 1 170 ? 7.727 18.109 -0.938 1 93.5 170 LEU A CA 1
ATOM 1295 C C . LEU A 1 170 ? 8.789 18.844 -1.753 1 93.5 170 LEU A C 1
ATOM 1297 O O . LEU A 1 170 ? 9.953 18.906 -1.354 1 93.5 170 LEU A O 1
ATOM 1301 N N . GLU A 1 171 ? 8.344 19.422 -2.824 1 89.94 171 GLU A N 1
ATOM 1302 C CA . GLU A 1 171 ? 9.273 20.172 -3.672 1 89.94 171 GLU A CA 1
ATOM 1303 C C . GLU A 1 171 ? 9.789 21.422 -2.965 1 89.94 171 GLU A C 1
ATOM 1305 O O . GLU A 1 171 ? 10.914 21.859 -3.213 1 89.94 171 GLU A O 1
ATOM 1310 N N . GLY A 1 172 ? 9 21.938 -2.082 1 89.19 172 GLY A N 1
ATOM 1311 C CA . GLY A 1 172 ? 9.398 23.125 -1.347 1 89.19 172 GLY A CA 1
ATOM 1312 C C . GLY A 1 172 ? 10.367 22.828 -0.22 1 89.19 172 GLY A C 1
ATOM 1313 O O . GLY A 1 172 ? 11 23.75 0.31 1 89.19 172 GLY A O 1
ATOM 1314 N N . LEU A 1 173 ? 10.461 21.594 0.15 1 86.5 173 LEU A N 1
ATOM 1315 C CA . LEU A 1 173 ? 11.328 21.219 1.256 1 86.5 173 LEU A CA 1
ATOM 1316 C C . LEU A 1 173 ? 12.703 20.797 0.745 1 86.5 173 LEU A C 1
ATOM 1318 O O . LEU A 1 173 ? 13.641 20.641 1.528 1 86.5 173 LEU A O 1
ATOM 1322 N N . LYS A 1 174 ? 12.773 20.531 -0.512 1 75.81 174 LYS A N 1
ATOM 1323 C CA . LYS A 1 174 ? 14.055 20.156 -1.098 1 75.81 174 LYS A CA 1
ATOM 1324 C C . LYS A 1 174 ? 15.031 21.328 -1.107 1 75.81 174 LYS A C 1
ATOM 1326 O O . LYS A 1 174 ? 14.625 22.484 -1.244 1 75.81 174 LYS A O 1
ATOM 1331 N N . MET B 1 1 ? -56.688 -16.547 6.148 1 23.7 1 MET B N 1
ATOM 1332 C CA . MET B 1 1 ? -55.625 -16.734 7.121 1 23.7 1 MET B CA 1
ATOM 1333 C C . MET B 1 1 ? -54.281 -16.375 6.512 1 23.7 1 MET B C 1
ATOM 1335 O O . MET B 1 1 ? -53.75 -17.125 5.684 1 23.7 1 MET B O 1
ATOM 1339 N N . ALA B 1 2 ? -53.938 -15.094 6.266 1 25.67 2 ALA B N 1
ATOM 1340 C CA . ALA B 1 2 ? -52.938 -14.43 5.457 1 25.67 2 ALA B CA 1
ATOM 1341 C C . ALA B 1 2 ? -51.531 -14.711 5.992 1 25.67 2 ALA B C 1
ATOM 1343 O O . ALA B 1 2 ? -51.219 -14.43 7.156 1 25.67 2 ALA B O 1
ATOM 1344 N N . SER B 1 3 ? -50.812 -15.789 5.625 1 29.12 3 SER B N 1
ATOM 1345 C CA . SER B 1 3 ? -49.5 -16.281 6.035 1 29.12 3 SER B CA 1
ATOM 1346 C C . SER B 1 3 ? -48.438 -15.195 5.918 1 29.12 3 SER B C 1
ATOM 1348 O O . SER B 1 3 ? -48.219 -14.648 4.836 1 29.12 3 SER B O 1
ATOM 1350 N N . ARG B 1 4 ? -48.344 -14.297 6.895 1 26.81 4 ARG B N 1
ATOM 1351 C CA . ARG B 1 4 ? -47.438 -13.141 7.023 1 26.81 4 ARG B CA 1
ATOM 1352 C C . ARG B 1 4 ? -46 -13.531 6.789 1 26.81 4 ARG B C 1
ATOM 1354 O O . ARG B 1 4 ? -45.438 -14.359 7.516 1 26.81 4 ARG B O 1
ATOM 1361 N N . ALA B 1 5 ? -45.562 -13.703 5.574 1 30.2 5 ALA B N 1
ATOM 1362 C CA . ALA B 1 5 ? -44.219 -13.969 5.129 1 30.2 5 ALA B CA 1
ATOM 1363 C C . ALA B 1 5 ? -43.219 -13.148 5.934 1 30.2 5 ALA B C 1
ATOM 1365 O O . ALA B 1 5 ? -43.25 -11.914 5.934 1 30.2 5 ALA B O 1
ATOM 1366 N N . SER B 1 6 ? -42.844 -13.578 7.129 1 32.16 6 SER B N 1
ATOM 1367 C CA . SER B 1 6 ? -41.844 -13.039 8.047 1 32.16 6 SER B CA 1
ATOM 1368 C C . SER B 1 6 ? -40.594 -12.578 7.293 1 32.16 6 SER B C 1
ATOM 1370 O O . SER B 1 6 ? -39.969 -13.352 6.559 1 32.16 6 SER B O 1
ATOM 1372 N N . GLU B 1 7 ? -40.531 -11.438 6.727 1 35.91 7 GLU B N 1
ATOM 1373 C CA . GLU B 1 7 ? -39.406 -10.773 6.082 1 35.91 7 GLU B CA 1
ATOM 1374 C C . GLU B 1 7 ? -38.094 -10.984 6.875 1 35.91 7 GLU B C 1
ATOM 1376 O O . GLU B 1 7 ? -38.062 -10.727 8.078 1 35.91 7 GLU B O 1
ATOM 1381 N N . LEU B 1 8 ? -37.344 -12.031 6.602 1 37.66 8 LEU B N 1
ATOM 1382 C CA . LEU B 1 8 ? -36.062 -12.273 7.246 1 37.66 8 LEU B CA 1
ATOM 1383 C C . LEU B 1 8 ? -35.312 -10.969 7.496 1 37.66 8 LEU B C 1
ATOM 1385 O O . LEU B 1 8 ? -35.25 -10.102 6.617 1 37.66 8 LEU B O 1
ATOM 1389 N N . PRO B 1 9 ? -35.125 -10.477 8.719 1 40.53 9 PRO B N 1
ATOM 1390 C CA . PRO B 1 9 ? -34.5 -9.195 9.008 1 40.53 9 PRO B CA 1
ATOM 1391 C C . PRO B 1 9 ? -33.219 -8.984 8.211 1 40.53 9 PRO B C 1
ATOM 1393 O O . PRO B 1 9 ? -32.625 -9.953 7.715 1 40.53 9 PRO B O 1
ATOM 1396 N N . PRO B 1 10 ? -32.812 -7.84 7.715 1 41.47 10 PRO B N 1
ATOM 1397 C CA . PRO B 1 10 ? -31.594 -7.668 6.934 1 41.47 10 PRO B CA 1
ATOM 1398 C C . PRO B 1 10 ? -30.406 -8.398 7.539 1 41.47 10 PRO B C 1
ATOM 1400 O O . PRO B 1 10 ? -30.156 -8.297 8.742 1 41.47 10 PRO B O 1
ATOM 1403 N N . GLY B 1 11 ? -30.062 -9.656 7.465 1 39.69 11 GLY B N 1
ATOM 1404 C CA . GLY B 1 11 ? -29.156 -10.625 8.07 1 39.69 11 GLY B CA 1
ATOM 1405 C C . GLY B 1 11 ? -27.828 -10.023 8.477 1 39.69 11 GLY B C 1
ATOM 1406 O O . GLY B 1 11 ? -27.406 -9.016 7.91 1 39.69 11 GLY B O 1
ATOM 1407 N N . SER B 1 12 ? -27.297 -9.969 9.734 1 44.38 12 SER B N 1
ATOM 1408 C CA . SER B 1 12 ? -26.016 -9.703 10.367 1 44.38 12 SER B CA 1
ATOM 1409 C C . SER B 1 12 ? -24.859 -10.148 9.477 1 44.38 12 SER B C 1
ATOM 1411 O O . SER B 1 12 ? -24.25 -11.195 9.719 1 44.38 12 SE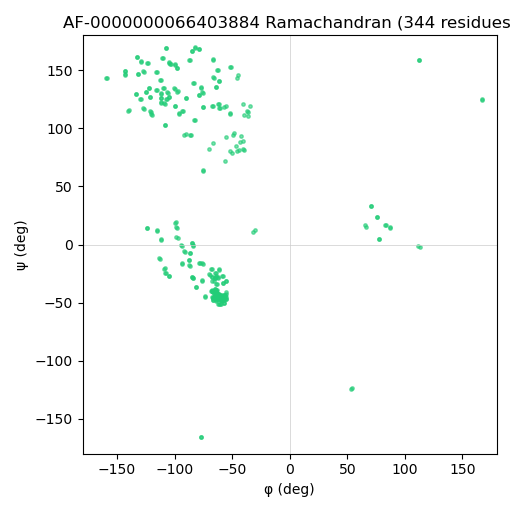R B O 1
ATOM 1413 N N . GLY B 1 13 ? -24.797 -10.516 8.273 1 48.91 13 GLY B N 1
ATOM 1414 C CA . GLY B 1 13 ? -23.875 -11.156 7.344 1 48.91 13 GLY B CA 1
ATOM 1415 C C . GLY B 1 13 ? -22.484 -10.555 7.375 1 48.91 13 GLY B C 1
ATOM 1416 O O . GLY B 1 13 ? -22.312 -9.359 7.129 1 48.91 13 GLY B O 1
ATOM 1417 N N . ARG B 1 14 ? -21.516 -11.125 8.133 1 63.16 14 ARG B N 1
ATOM 1418 C CA . ARG B 1 14 ? -20.125 -10.711 8.297 1 63.16 14 ARG B CA 1
ATOM 1419 C C . ARG B 1 14 ? -19.547 -10.195 6.984 1 63.16 14 ARG B C 1
ATOM 1421 O O . ARG B 1 14 ? -19.703 -10.828 5.938 1 63.16 14 ARG B O 1
ATOM 1428 N N . SER B 1 15 ? -19.172 -8.953 6.816 1 86.12 15 SER B N 1
ATOM 1429 C CA . SER B 1 15 ? -18.578 -8.266 5.668 1 86.12 15 SER B CA 1
ATOM 1430 C C . SER B 1 15 ? -17.344 -9.008 5.152 1 86.12 15 SER B C 1
ATOM 1432 O O . SER B 1 15 ? -16.5 -9.445 5.938 1 86.12 15 SER B O 1
ATOM 1434 N N . VAL B 1 16 ? -17.422 -9.578 3.941 1 96.75 16 VAL B N 1
ATOM 1435 C CA . VAL B 1 16 ? -16.281 -10.188 3.285 1 96.75 16 VAL B CA 1
ATOM 1436 C C . VAL B 1 16 ? -15.188 -9.141 3.072 1 96.75 16 VAL B C 1
ATOM 1438 O O . VAL B 1 16 ? -15.422 -8.109 2.445 1 96.75 16 VAL B O 1
ATOM 1441 N N . THR B 1 17 ? -14.016 -9.375 3.711 1 98.56 17 THR B N 1
ATOM 1442 C CA . THR B 1 17 ? -12.922 -8.414 3.648 1 98.56 17 THR B CA 1
ATOM 1443 C C . THR B 1 17 ? -11.766 -8.961 2.824 1 98.56 17 THR B C 1
ATOM 1445 O O . THR B 1 17 ? -11.68 -10.172 2.59 1 98.56 17 THR B O 1
ATOM 1448 N N . ALA B 1 18 ? -10.922 -8.016 2.383 1 98.75 18 ALA B N 1
ATOM 1449 C CA . ALA B 1 18 ? -9.742 -8.422 1.632 1 98.75 18 ALA B CA 1
ATOM 1450 C C . ALA B 1 18 ? -8.547 -7.535 1.97 1 98.75 18 ALA B C 1
ATOM 1452 O O . ALA B 1 18 ? -8.711 -6.371 2.344 1 98.75 18 ALA B O 1
ATOM 1453 N N . GLY B 1 19 ? -7.391 -8.086 1.962 1 98.81 19 GLY B N 1
ATOM 1454 C CA . GLY B 1 19 ? -6.113 -7.395 1.885 1 98.81 19 GLY B CA 1
ATOM 1455 C C . GLY B 1 19 ? -5.375 -7.648 0.583 1 98.81 19 GLY B C 1
ATOM 1456 O O . GLY B 1 19 ? -5.422 -8.758 0.043 1 98.81 19 GLY B O 1
ATOM 1457 N N . ILE B 1 20 ? -4.75 -6.625 0.08 1 98.94 20 ILE B N 1
ATOM 1458 C CA . ILE B 1 20 ? -4.004 -6.742 -1.167 1 98.94 20 ILE B CA 1
ATOM 1459 C C . ILE B 1 20 ? -2.516 -6.516 -0.899 1 98.94 20 ILE B C 1
ATOM 1461 O O . ILE B 1 20 ? -2.141 -5.59 -0.179 1 98.94 20 ILE B O 1
ATOM 1465 N N . ILE B 1 21 ? -1.73 -7.383 -1.439 1 98.94 21 ILE B N 1
ATOM 1466 C CA . ILE B 1 21 ? -0.281 -7.254 -1.332 1 98.94 21 ILE B CA 1
ATOM 1467 C C . ILE B 1 21 ? 0.331 -7.145 -2.727 1 98.94 21 ILE B C 1
ATOM 1469 O O . ILE B 1 21 ? 0.284 -8.094 -3.51 1 98.94 21 ILE B O 1
ATOM 1473 N N . ILE B 1 22 ? 0.858 -5.988 -3.025 1 98.81 22 ILE B N 1
ATOM 1474 C CA . ILE B 1 22 ? 1.6 -5.785 -4.266 1 98.81 22 ILE B CA 1
ATOM 1475 C C . ILE B 1 22 ? 3.078 -6.09 -4.039 1 98.81 22 ILE B C 1
ATOM 1477 O O . ILE B 1 22 ? 3.699 -5.539 -3.125 1 98.81 22 ILE B O 1
ATOM 1481 N N . VAL B 1 23 ? 3.615 -6.973 -4.875 1 98.62 23 VAL B N 1
ATOM 1482 C CA . VAL B 1 23 ? 5.012 -7.375 -4.762 1 98.62 23 VAL B CA 1
ATOM 1483 C C . VAL B 1 23 ? 5.797 -6.855 -5.965 1 98.62 23 VAL B C 1
ATOM 1485 O O . VAL B 1 23 ? 5.512 -7.227 -7.109 1 98.62 23 VAL B O 1
ATOM 1488 N N . GLY B 1 24 ? 6.891 -6.02 -5.645 1 97.19 24 GLY B N 1
ATOM 1489 C CA . GLY B 1 24 ? 7.703 -5.547 -6.754 1 97.19 24 GLY B CA 1
ATOM 1490 C C . GLY B 1 24 ? 8.648 -4.422 -6.367 1 97.19 24 GLY B C 1
ATOM 1491 O O . GLY B 1 24 ? 8.203 -3.322 -6.027 1 97.19 24 GLY B O 1
ATOM 1492 N N . ASP B 1 25 ? 9.883 -4.605 -6.613 1 97.06 25 ASP B N 1
ATOM 1493 C CA . ASP B 1 25 ? 10.906 -3.588 -6.371 1 97.06 25 ASP B CA 1
ATOM 1494 C C . ASP B 1 25 ? 10.672 -2.359 -7.246 1 97.06 25 ASP B C 1
ATOM 1496 O O . ASP B 1 25 ? 10.945 -1.233 -6.832 1 97.06 25 ASP B O 1
ATOM 1500 N N . GLU B 1 26 ? 10.195 -2.631 -8.383 1 97 26 GLU B N 1
ATOM 1501 C CA . GLU B 1 26 ? 10.062 -1.549 -9.352 1 97 26 GLU B CA 1
ATOM 1502 C C . GLU B 1 26 ? 9.047 -0.507 -8.883 1 97 26 GLU B C 1
ATOM 1504 O O . GLU B 1 26 ? 9.156 0.671 -9.227 1 97 26 GLU B O 1
ATOM 1509 N N . ILE B 1 27 ? 8.086 -0.929 -8.117 1 96.81 27 ILE B N 1
ATOM 1510 C CA . ILE B 1 27 ? 7.094 -0.003 -7.578 1 96.81 27 ILE B CA 1
ATOM 1511 C C . ILE B 1 27 ? 7.727 0.831 -6.461 1 96.81 27 ILE B C 1
ATOM 1513 O O . ILE B 1 27 ? 7.59 2.057 -6.445 1 96.81 27 ILE B O 1
ATOM 1517 N N . LEU B 1 28 ? 8.461 0.221 -5.578 1 98.12 28 LEU B N 1
ATOM 1518 C CA . LEU B 1 28 ? 9.07 0.883 -4.426 1 98.12 28 LEU B CA 1
ATOM 1519 C C . LEU B 1 28 ? 10.188 1.82 -4.867 1 98.12 28 LEU B C 1
ATOM 1521 O O . LEU B 1 28 ? 10.453 2.828 -4.207 1 98.12 28 LEU B O 1
ATOM 1525 N N . LYS B 1 29 ? 10.781 1.523 -6.008 1 97.25 29 LYS B N 1
ATOM 1526 C CA . LYS B 1 29 ? 11.852 2.359 -6.543 1 97.25 29 LYS B CA 1
ATOM 1527 C C . LYS B 1 29 ? 11.289 3.5 -7.387 1 97.25 29 LYS B C 1
ATOM 1529 O O . LYS B 1 29 ? 12.039 4.359 -7.855 1 97.25 29 LYS B O 1
ATOM 1534 N N . GLY B 1 30 ? 10 3.457 -7.617 1 96.62 30 GLY B N 1
ATOM 1535 C CA . GLY B 1 30 ? 9.375 4.5 -8.414 1 96.62 30 GLY B CA 1
ATOM 1536 C C . GLY B 1 30 ? 9.648 4.363 -9.898 1 96.62 30 GLY B C 1
ATOM 1537 O O . GLY B 1 30 ? 9.641 5.355 -10.633 1 96.62 30 GLY B O 1
ATOM 1538 N N . HIS B 1 31 ? 9.961 3.162 -10.383 1 96 31 HIS B N 1
ATOM 1539 C CA . HIS B 1 31 ? 10.164 2.906 -11.805 1 96 31 HIS B CA 1
ATOM 1540 C C . HIS B 1 31 ? 8.844 2.643 -12.516 1 96 31 HIS B C 1
ATOM 1542 O O . HIS B 1 31 ? 8.703 2.92 -13.703 1 96 31 HIS B O 1
ATOM 1548 N N . THR B 1 32 ? 7.902 2.115 -11.789 1 94.06 32 THR B N 1
ATOM 1549 C CA . THR B 1 32 ? 6.605 1.738 -12.336 1 94.06 32 THR B CA 1
ATOM 1550 C C . THR B 1 32 ? 5.477 2.229 -11.438 1 94.06 32 THR B C 1
ATOM 1552 O O . THR B 1 32 ? 5.555 2.105 -10.211 1 94.06 32 THR B O 1
ATOM 1555 N N . GLN B 1 33 ? 4.535 2.877 -12.016 1 94.94 33 GLN B N 1
ATOM 1556 C CA . GLN B 1 33 ? 3.328 3.244 -11.281 1 94.94 33 GLN B CA 1
ATOM 1557 C C . GLN B 1 33 ? 2.41 2.039 -11.094 1 94.94 33 GLN B C 1
ATOM 1559 O O . GLN B 1 33 ? 2.105 1.329 -12.055 1 94.94 33 GLN B O 1
ATOM 1564 N N . ASP B 1 34 ? 1.959 1.83 -9.859 1 95.62 34 ASP B N 1
ATOM 1565 C CA . ASP B 1 34 ? 1.047 0.729 -9.562 1 95.62 34 ASP B CA 1
ATOM 1566 C C . ASP B 1 34 ? -0.365 1.04 -10.055 1 95.62 34 ASP B C 1
ATOM 1568 O O . ASP B 1 34 ? -1.021 1.951 -9.547 1 95.62 34 ASP B O 1
ATOM 1572 N N . THR B 1 35 ? -0.855 0.227 -10.977 1 95.38 35 THR B N 1
ATOM 1573 C CA . THR B 1 35 ? -2.23 0.368 -11.445 1 95.38 35 THR B CA 1
ATOM 1574 C C . THR B 1 35 ? -3.068 -0.838 -11.023 1 95.38 35 THR B C 1
ATOM 1576 O O . THR B 1 35 ? -4.293 -0.821 -11.148 1 95.38 35 THR B O 1
ATOM 1579 N N . ASN B 1 36 ? -2.465 -1.88 -10.562 1 97.69 36 ASN B N 1
ATOM 1580 C CA . ASN B 1 36 ? -3.168 -3.086 -10.141 1 97.69 36 ASN B CA 1
ATOM 1581 C C . ASN B 1 36 ? -4.062 -2.818 -8.938 1 97.69 36 ASN B C 1
ATOM 1583 O O . ASN B 1 36 ? -5.195 -3.305 -8.875 1 97.69 36 ASN B O 1
ATOM 1587 N N . THR B 1 37 ? -3.545 -1.972 -8.031 1 98.06 37 THR B N 1
ATOM 1588 C CA . THR B 1 37 ? -4.281 -1.671 -6.805 1 98.06 37 THR B CA 1
ATOM 1589 C C . THR B 1 37 ? -5.641 -1.055 -7.129 1 98.06 37 THR B C 1
ATOM 1591 O O . THR B 1 37 ? -6.668 -1.505 -6.617 1 98.06 37 THR B O 1
ATOM 1594 N N . TYR B 1 38 ? -5.645 -0.103 -7.977 1 97.81 38 TYR B N 1
ATOM 1595 C CA . TYR B 1 38 ? -6.879 0.575 -8.359 1 97.81 38 TYR B CA 1
ATOM 1596 C C . TYR B 1 38 ? -7.875 -0.405 -8.969 1 97.81 38 TYR B C 1
ATOM 1598 O O . TYR B 1 38 ? -9.039 -0.442 -8.57 1 97.81 38 TYR B O 1
ATOM 1606 N N . PHE B 1 39 ? -7.418 -1.157 -9.93 1 98.06 39 PHE B N 1
ATOM 1607 C CA . PHE B 1 39 ? -8.273 -2.123 -10.609 1 98.06 39 PHE B CA 1
ATOM 1608 C C . PHE B 1 39 ? -8.828 -3.143 -9.625 1 98.06 39 PHE B C 1
ATOM 1610 O O . PHE B 1 39 ? -10.023 -3.438 -9.641 1 98.06 39 PHE B O 1
ATOM 1617 N N . LEU B 1 40 ? -7.98 -3.727 -8.758 1 98.25 40 LEU B N 1
ATOM 1618 C CA . LEU B 1 40 ? -8.391 -4.742 -7.797 1 98.25 40 LEU B CA 1
ATOM 1619 C C . LEU B 1 40 ? -9.422 -4.18 -6.816 1 98.25 40 LEU B C 1
ATOM 1621 O O . LEU B 1 40 ? -10.453 -4.809 -6.562 1 98.25 40 LEU B O 1
ATOM 1625 N N . CYS B 1 41 ? -9.156 -2.99 -6.301 1 98.12 41 CYS B N 1
ATOM 1626 C CA . CYS B 1 41 ? -10.07 -2.371 -5.355 1 98.12 41 CYS B CA 1
ATOM 1627 C C . CYS B 1 41 ? -11.438 -2.141 -5.996 1 98.12 41 CYS B C 1
ATOM 1629 O O . CYS B 1 41 ? -12.469 -2.459 -5.398 1 98.12 41 CYS B O 1
ATOM 1631 N N . ARG B 1 42 ? -11.398 -1.626 -7.191 1 97.5 42 ARG B N 1
ATOM 1632 C CA . ARG B 1 42 ? -12.648 -1.349 -7.898 1 97.5 42 ARG B CA 1
ATOM 1633 C C . ARG B 1 42 ? -13.422 -2.635 -8.156 1 97.5 42 ARG B C 1
ATOM 1635 O O . ARG B 1 42 ? -14.633 -2.691 -7.926 1 97.5 42 ARG B O 1
ATOM 1642 N N . THR B 1 43 ? -12.758 -3.639 -8.633 1 96.94 43 THR B N 1
ATOM 1643 C CA . THR B 1 43 ? -13.398 -4.906 -8.969 1 96.94 43 THR B CA 1
ATOM 1644 C C . THR B 1 43 ? -13.938 -5.586 -7.719 1 96.94 43 THR B C 1
ATOM 1646 O O . THR B 1 43 ? -15.078 -6.059 -7.703 1 96.94 43 THR B O 1
ATOM 1649 N N . LEU B 1 44 ? -13.156 -5.641 -6.625 1 97.25 44 LEU B N 1
ATOM 1650 C CA . LEU B 1 44 ? -13.586 -6.285 -5.391 1 97.25 44 LEU B CA 1
ATOM 1651 C C . LEU B 1 44 ? -14.789 -5.566 -4.793 1 97.25 44 LEU B C 1
ATOM 1653 O O . LEU B 1 44 ? -15.719 -6.207 -4.293 1 97.25 44 LEU B O 1
ATOM 1657 N N . ARG B 1 45 ? -14.773 -4.277 -4.863 1 96.44 45 ARG B N 1
ATOM 1658 C CA . ARG B 1 45 ? -15.93 -3.516 -4.41 1 96.44 45 ARG B CA 1
ATOM 1659 C C . ARG B 1 45 ? -17.188 -3.926 -5.172 1 96.44 45 ARG B C 1
ATOM 1661 O O . ARG B 1 45 ? -18.25 -4.113 -4.57 1 96.44 45 ARG B O 1
ATOM 1668 N N . SER B 1 46 ? -17.078 -4.023 -6.473 1 95.62 46 SER B N 1
ATOM 1669 C CA . SER B 1 46 ? -18.219 -4.391 -7.301 1 95.62 46 SER B CA 1
ATOM 1670 C C . SER B 1 46 ? -18.734 -5.781 -6.949 1 95.62 46 SER B C 1
ATOM 1672 O O . SER B 1 46 ? -19.906 -6.105 -7.207 1 95.62 46 SER B O 1
ATOM 1674 N N . LEU B 1 47 ? -17.891 -6.582 -6.348 1 94.94 47 LEU B N 1
ATOM 1675 C CA . LEU B 1 47 ? -18.25 -7.934 -5.938 1 94.94 47 LEU B CA 1
ATOM 1676 C C . LEU B 1 47 ? -18.734 -7.957 -4.488 1 94.94 47 LEU B C 1
ATOM 1678 O O . LEU B 1 47 ? -18.969 -9.023 -3.924 1 94.94 47 LEU B O 1
ATOM 1682 N N . GLY B 1 48 ? -18.734 -6.797 -3.832 1 95.69 48 GLY B N 1
ATOM 1683 C CA . GLY B 1 48 ? -19.203 -6.688 -2.463 1 95.69 48 GLY B CA 1
ATOM 1684 C C . GLY B 1 48 ? -18.125 -6.984 -1.434 1 95.69 48 GLY B C 1
ATOM 1685 O O . GLY B 1 48 ? -18.438 -7.281 -0.277 1 95.69 48 GLY B O 1
ATOM 1686 N N . VAL B 1 49 ? -16.906 -6.996 -1.829 1 97.06 49 VAL B N 1
ATOM 1687 C CA . VAL B 1 49 ? -15.781 -7.262 -0.936 1 97.06 49 VAL B CA 1
ATOM 1688 C C . VAL B 1 49 ? -15.156 -5.945 -0.482 1 97.06 49 VAL B C 1
ATOM 1690 O O . VAL B 1 49 ? -14.906 -5.055 -1.3 1 97.06 49 VAL B O 1
ATOM 1693 N N . GLN B 1 50 ? -14.93 -5.773 0.756 1 97.81 50 GLN B N 1
ATOM 1694 C CA . GLN B 1 50 ? -14.312 -4.57 1.305 1 97.81 50 GLN B CA 1
ATOM 1695 C C . GLN B 1 50 ? -12.797 -4.73 1.425 1 97.81 50 GLN B C 1
ATOM 1697 O O . GLN B 1 50 ? -12.312 -5.535 2.225 1 97.81 50 GLN B O 1
ATOM 1702 N N . VAL B 1 51 ? -12.125 -3.941 0.663 1 98.56 51 VAL B N 1
ATOM 1703 C CA . VAL B 1 51 ? -10.68 -3.928 0.827 1 98.56 51 VAL B CA 1
ATOM 1704 C C . VAL B 1 51 ? -10.305 -3.092 2.049 1 98.56 51 VAL B C 1
ATOM 1706 O O . VAL B 1 51 ? -10.648 -1.91 2.131 1 98.56 51 VAL B O 1
ATOM 1709 N N . CYS B 1 52 ? -9.477 -3.676 2.957 1 98.25 52 CYS B N 1
ATOM 1710 C CA . CYS B 1 52 ? -9.195 -3.027 4.234 1 98.25 52 CYS B CA 1
ATOM 1711 C C . CYS B 1 52 ? -7.77 -2.484 4.27 1 98.25 52 CYS B C 1
ATOM 1713 O O . CYS B 1 52 ? -7.461 -1.598 5.066 1 98.25 52 CYS B O 1
ATOM 1715 N N . ARG B 1 53 ? -6.941 -3.105 3.455 1 98.5 53 ARG B N 1
ATOM 1716 C CA . ARG B 1 53 ? -5.539 -2.703 3.467 1 98.5 53 ARG B CA 1
ATOM 1717 C C . ARG B 1 53 ? -4.84 -3.111 2.174 1 98.5 53 ARG B C 1
ATOM 1719 O O . ARG B 1 53 ? -5.129 -4.172 1.613 1 98.5 53 ARG B O 1
ATOM 1726 N N . VAL B 1 54 ? -3.955 -2.268 1.718 1 98.81 54 VAL B N 1
ATOM 1727 C CA . VAL B 1 54 ? -3.031 -2.602 0.639 1 98.81 54 VAL B CA 1
ATOM 1728 C C . VAL B 1 54 ? -1.593 -2.43 1.118 1 98.81 54 VAL B C 1
ATOM 1730 O O . VAL B 1 54 ? -1.274 -1.459 1.81 1 98.81 54 VAL B O 1
ATOM 1733 N N . SER B 1 55 ? -0.794 -3.354 0.823 1 98.75 55 SER B N 1
ATOM 1734 C CA . SER B 1 55 ? 0.63 -3.299 1.137 1 98.75 55 SER B CA 1
ATOM 1735 C C . SER B 1 55 ? 1.479 -3.494 -0.115 1 98.75 55 SER B C 1
ATOM 1737 O O . SER B 1 55 ? 1.172 -4.344 -0.953 1 98.75 55 SER B O 1
ATOM 1739 N N . VAL B 1 56 ? 2.438 -2.631 -0.291 1 98.81 56 VAL B N 1
ATOM 1740 C CA . VAL B 1 56 ? 3.447 -2.811 -1.329 1 98.81 56 VAL B CA 1
ATOM 1741 C C . VAL B 1 56 ? 4.777 -3.207 -0.692 1 98.81 56 VAL B C 1
ATOM 1743 O O . VAL B 1 56 ? 5.297 -2.494 0.171 1 98.81 56 VAL B O 1
ATOM 1746 N N . VAL B 1 57 ? 5.359 -4.324 -1.137 1 98.75 57 VAL B N 1
ATOM 1747 C CA . VAL B 1 57 ? 6.543 -4.887 -0.49 1 98.75 57 VAL B CA 1
ATOM 1748 C C . VAL B 1 57 ? 7.586 -5.242 -1.544 1 98.75 57 VAL B C 1
ATOM 1750 O O . VAL B 1 57 ? 7.262 -5.387 -2.725 1 98.75 57 VAL B O 1
ATOM 1753 N N . PRO B 1 58 ? 8.859 -5.395 -1.101 1 98.5 58 PRO B N 1
ATOM 1754 C CA . PRO B 1 58 ? 9.914 -5.781 -2.043 1 98.5 58 PRO B CA 1
ATOM 1755 C C . PRO B 1 58 ? 9.898 -7.273 -2.357 1 98.5 58 PRO B C 1
ATOM 1757 O O . PRO B 1 58 ? 9.219 -8.047 -1.682 1 98.5 58 PRO B O 1
ATOM 1760 N N . ASP B 1 59 ? 10.664 -7.609 -3.369 1 98.12 59 ASP B N 1
ATOM 1761 C CA . ASP B 1 59 ? 10.852 -9 -3.758 1 98.12 59 ASP B CA 1
ATOM 1762 C C . ASP B 1 59 ? 11.789 -9.727 -2.787 1 98.12 59 ASP B C 1
ATOM 1764 O O . ASP B 1 59 ? 12.867 -10.172 -3.176 1 98.12 59 ASP B O 1
ATOM 1768 N N . GLU B 1 60 ? 11.359 -9.836 -1.548 1 98.19 60 GLU B N 1
ATOM 1769 C CA . GLU B 1 60 ? 12.109 -10.5 -0.484 1 98.19 60 GLU B CA 1
ATOM 1770 C C . GLU B 1 60 ? 11.242 -11.523 0.243 1 98.19 60 GLU B C 1
ATOM 1772 O O . GLU B 1 60 ? 10.203 -11.18 0.804 1 98.19 60 GLU B O 1
ATOM 1777 N N . VAL B 1 61 ? 11.695 -12.719 0.305 1 98.5 61 VAL B N 1
ATOM 1778 C CA . VAL B 1 61 ? 10.914 -13.852 0.777 1 98.5 61 VAL B CA 1
ATOM 1779 C C . VAL B 1 61 ? 10.406 -13.578 2.189 1 98.5 61 VAL B C 1
ATOM 1781 O O . VAL B 1 61 ? 9.203 -13.68 2.451 1 98.5 61 VAL B O 1
ATOM 1784 N N . ALA B 1 62 ? 11.266 -13.188 3.068 1 98.5 62 ALA B N 1
ATOM 1785 C CA . ALA B 1 62 ? 10.891 -13.016 4.469 1 98.5 62 ALA B CA 1
ATOM 1786 C C . ALA B 1 62 ? 9.852 -11.906 4.629 1 98.5 62 ALA B C 1
ATOM 1788 O O . ALA B 1 62 ? 8.922 -12.023 5.422 1 98.5 62 ALA B O 1
ATOM 1789 N N . THR B 1 63 ? 10.039 -10.836 3.871 1 98.31 63 THR B N 1
ATOM 1790 C CA . THR B 1 63 ? 9.125 -9.703 3.941 1 98.31 63 THR B CA 1
ATOM 1791 C C . THR B 1 63 ? 7.742 -10.086 3.42 1 98.31 63 THR B C 1
ATOM 1793 O O . THR B 1 63 ? 6.73 -9.805 4.066 1 98.31 63 THR B O 1
ATOM 1796 N N . ILE B 1 64 ? 7.711 -10.711 2.295 1 98.81 64 ILE B N 1
ATOM 1797 C CA . ILE B 1 64 ? 6.449 -11.148 1.711 1 98.81 64 ILE B CA 1
ATOM 1798 C C . ILE B 1 64 ? 5.766 -12.148 2.645 1 98.81 64 ILE B C 1
ATOM 1800 O O . ILE B 1 64 ? 4.566 -12.047 2.902 1 98.81 64 ILE B O 1
ATOM 1804 N N . ALA B 1 65 ? 6.527 -13.078 3.156 1 98.94 65 ALA B N 1
ATOM 1805 C CA . ALA B 1 65 ? 5.988 -14.117 4.031 1 98.94 65 ALA B CA 1
ATOM 1806 C C . ALA B 1 65 ? 5.328 -13.516 5.266 1 98.94 65 ALA B C 1
ATOM 1808 O O . ALA B 1 65 ? 4.223 -13.906 5.645 1 98.94 65 ALA B O 1
ATOM 1809 N N . SER B 1 66 ? 6.008 -12.609 5.871 1 98.69 66 SER B N 1
ATOM 1810 C CA . SER B 1 66 ? 5.469 -11.953 7.059 1 98.69 66 SER B CA 1
ATOM 1811 C C . SER B 1 66 ? 4.168 -11.227 6.742 1 98.69 66 SER B C 1
ATOM 1813 O O . SER B 1 66 ? 3.209 -11.289 7.516 1 98.69 66 SER B O 1
ATOM 1815 N N . GLU B 1 67 ? 4.148 -10.539 5.629 1 98.62 67 GLU B N 1
ATOM 1816 C CA . GLU B 1 67 ? 2.961 -9.789 5.23 1 98.62 67 GLU B CA 1
ATOM 1817 C C . GLU B 1 67 ? 1.792 -10.727 4.934 1 98.62 67 GLU B C 1
ATOM 1819 O O . GLU B 1 67 ? 0.667 -10.477 5.379 1 98.62 67 GLU B O 1
ATOM 1824 N N . VAL B 1 68 ? 2.061 -11.773 4.211 1 98.88 68 VAL B N 1
ATOM 1825 C CA . VAL B 1 68 ? 1.038 -12.75 3.865 1 98.88 68 VAL B CA 1
ATOM 1826 C C . VAL B 1 68 ? 0.485 -13.391 5.137 1 98.88 68 VAL B C 1
ATOM 1828 O O . VAL B 1 68 ? -0.729 -13.539 5.289 1 98.88 68 VAL B O 1
ATOM 1831 N N . ASN B 1 69 ? 1.363 -13.773 5.98 1 98.88 69 ASN B N 1
ATOM 1832 C CA . ASN B 1 69 ? 0.937 -14.375 7.238 1 98.88 69 ASN B CA 1
ATOM 1833 C C . ASN B 1 69 ? 0.021 -13.445 8.023 1 98.88 69 ASN B C 1
ATOM 1835 O O . ASN B 1 69 ? -1.037 -13.859 8.5 1 98.88 69 ASN B O 1
ATOM 1839 N N . SER B 1 70 ? 0.408 -12.234 8.148 1 98.38 70 SER B N 1
ATOM 1840 C CA . SER B 1 70 ? -0.386 -11.234 8.859 1 98.38 70 SER B CA 1
ATOM 1841 C C . SER B 1 70 ? -1.74 -11.023 8.188 1 98.38 70 SER B C 1
ATOM 1843 O O . SER B 1 70 ? -2.781 -11.094 8.852 1 98.38 70 SER B O 1
ATOM 1845 N N . PHE B 1 71 ? -1.765 -10.781 6.875 1 98.75 71 PHE B N 1
ATOM 1846 C CA . PHE B 1 71 ? -2.992 -10.492 6.141 1 98.75 71 PHE B CA 1
ATOM 1847 C C . PHE B 1 71 ? -3.932 -11.695 6.164 1 98.75 71 PHE B C 1
ATOM 1849 O O . PHE B 1 71 ? -5.145 -11.531 6.297 1 98.75 71 PHE B O 1
ATOM 1856 N N . SER B 1 72 ? -3.385 -12.898 6.016 1 98.81 72 SER B N 1
ATOM 1857 C CA . SER B 1 72 ? -4.215 -14.094 5.922 1 98.81 72 SER B CA 1
ATOM 1858 C C . SER B 1 72 ? -4.98 -14.344 7.215 1 98.81 72 SER B C 1
ATOM 1860 O O . SER B 1 72 ? -6.051 -14.961 7.203 1 98.81 72 SER B O 1
ATOM 1862 N N . ARG B 1 73 ? -4.504 -13.852 8.328 1 98.44 73 ARG B N 1
ATOM 1863 C CA . ARG B 1 73 ? -5.156 -14.008 9.625 1 98.44 73 ARG B CA 1
ATOM 1864 C C . ARG B 1 73 ? -6.172 -12.898 9.875 1 98.44 73 ARG B C 1
ATOM 1866 O O . ARG B 1 73 ? -7.09 -13.055 10.68 1 98.44 73 ARG B O 1
ATOM 1873 N N . ARG B 1 74 ? -6.07 -11.883 9.172 1 97.56 74 ARG B N 1
ATOM 1874 C CA . ARG B 1 74 ? -6.844 -10.688 9.492 1 97.56 74 ARG B CA 1
ATOM 1875 C C . ARG B 1 74 ? -8.008 -10.516 8.523 1 97.56 74 ARG B C 1
ATOM 1877 O O . ARG B 1 74 ? -9.023 -9.906 8.867 1 97.56 74 ARG B O 1
ATOM 1884 N N . PHE B 1 75 ? -7.859 -11.016 7.34 1 98.38 75 PHE B N 1
ATOM 1885 C CA . PHE B 1 75 ? -8.852 -10.742 6.309 1 98.38 75 PHE B CA 1
ATOM 1886 C C . PHE B 1 75 ? -9.422 -12.039 5.746 1 98.38 75 PHE B C 1
ATOM 1888 O O . PHE B 1 75 ? -8.758 -13.078 5.758 1 98.38 75 PHE B O 1
ATOM 1895 N N . THR B 1 76 ? -10.664 -11.984 5.164 1 98.62 76 THR B N 1
ATOM 1896 C CA . THR B 1 76 ? -11.312 -13.141 4.559 1 98.62 76 THR B CA 1
ATOM 1897 C C . THR B 1 76 ? -10.5 -13.656 3.373 1 98.62 76 THR B C 1
ATOM 1899 O O . THR B 1 76 ? -10.336 -14.867 3.207 1 98.62 76 THR B O 1
ATOM 1902 N N . HIS B 1 77 ? -10.023 -12.734 2.535 1 98.56 77 HIS B N 1
ATOM 1903 C CA . HIS B 1 77 ? -9.219 -13.062 1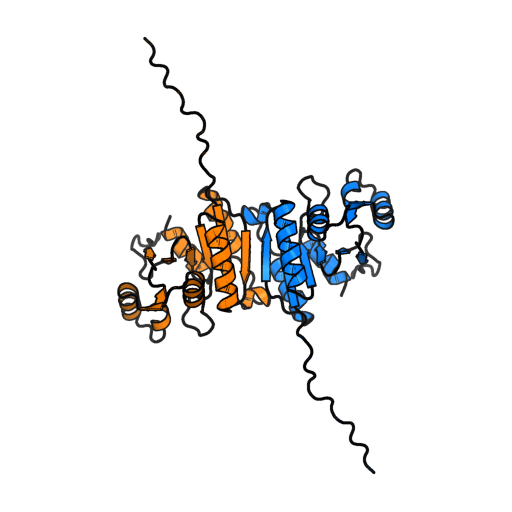.365 1 98.56 77 HIS B CA 1
ATOM 1904 C C . HIS B 1 77 ? -7.973 -12.188 1.293 1 98.56 77 HIS B C 1
ATOM 1906 O O . HIS B 1 77 ? -7.988 -11.039 1.747 1 98.56 77 HIS B O 1
ATOM 1912 N N . VAL B 1 78 ? -6.926 -12.773 0.788 1 98.88 78 VAL B N 1
ATOM 1913 C CA . VAL B 1 78 ? -5.719 -12.023 0.463 1 98.88 78 VAL B CA 1
ATOM 1914 C C . VAL B 1 78 ? -5.391 -12.188 -1.02 1 98.88 78 VAL B C 1
ATOM 1916 O O . VAL B 1 78 ? -5.414 -13.305 -1.546 1 98.88 78 VAL B O 1
ATOM 1919 N N . LEU B 1 79 ? -5.215 -11.086 -1.7 1 98.81 79 LEU B N 1
ATOM 1920 C CA . LEU B 1 79 ? -4.758 -11.125 -3.086 1 98.81 79 LEU B CA 1
ATOM 1921 C C . LEU B 1 79 ? -3.348 -10.562 -3.211 1 98.81 79 LEU B C 1
ATOM 1923 O O . LEU B 1 79 ? -3.059 -9.477 -2.695 1 98.81 79 LEU B O 1
ATOM 1927 N N . THR B 1 80 ? -2.49 -11.352 -3.797 1 98.88 80 THR B N 1
ATOM 1928 C CA . THR B 1 80 ? -1.178 -10.812 -4.141 1 98.88 80 THR B CA 1
ATOM 1929 C C . THR B 1 80 ? -1.089 -10.523 -5.637 1 98.88 80 THR B C 1
ATOM 1931 O O . THR B 1 80 ? -1.799 -11.141 -6.438 1 98.88 80 THR B O 1
ATOM 1934 N N . ALA B 1 81 ? -0.219 -9.602 -6.012 1 98.62 81 ALA B N 1
ATOM 1935 C CA . ALA B 1 81 ? 0.073 -9.305 -7.414 1 98.62 81 ALA B CA 1
ATOM 1936 C C . ALA B 1 81 ? 1.565 -9.07 -7.625 1 98.62 81 ALA B C 1
ATOM 1938 O O . ALA B 1 81 ? 2.141 -8.141 -7.043 1 98.62 81 ALA B O 1
ATOM 1939 N N . GLY B 1 82 ? 2.178 -9.984 -8.43 1 97.44 82 GLY B N 1
ATOM 1940 C CA . GLY B 1 82 ? 3.592 -9.836 -8.734 1 97.44 82 GLY B CA 1
ATOM 1941 C C . GLY B 1 82 ? 4.449 -10.93 -8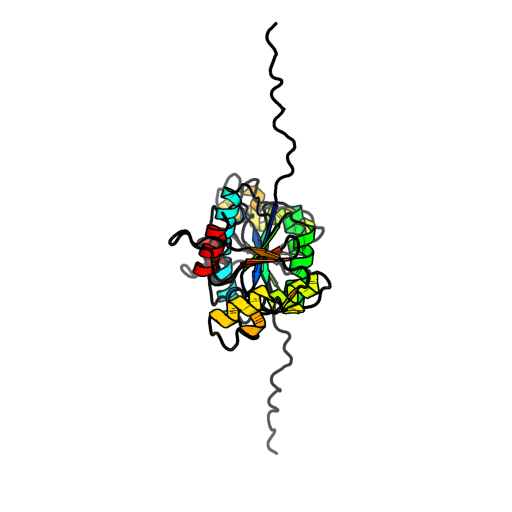.125 1 97.44 82 GLY B C 1
ATOM 1942 O O . GLY B 1 82 ? 4.02 -11.617 -7.195 1 97.44 82 GLY B O 1
ATOM 1943 N N . GLY B 1 83 ? 5.641 -11.117 -8.711 1 96.12 83 GLY B N 1
ATOM 1944 C CA . GLY B 1 83 ? 6.672 -11.953 -8.125 1 96.12 83 GLY B CA 1
ATOM 1945 C C . GLY B 1 83 ? 6.488 -13.43 -8.43 1 96.12 83 GLY B C 1
ATOM 1946 O O . GLY B 1 83 ? 7.074 -14.289 -7.77 1 96.12 83 GLY B O 1
ATOM 1947 N N . ILE B 1 84 ? 5.656 -13.734 -9.438 1 93.94 84 ILE B N 1
ATOM 1948 C CA . ILE B 1 84 ? 5.387 -15.148 -9.688 1 93.94 84 ILE B CA 1
ATOM 1949 C C . ILE B 1 84 ? 5.934 -15.547 -11.055 1 93.94 84 ILE B C 1
ATOM 1951 O O . ILE B 1 84 ? 5.66 -16.641 -11.539 1 93.94 84 ILE B O 1
ATOM 1955 N N . GLY B 1 85 ? 6.715 -14.766 -11.695 1 89.06 85 GLY B N 1
ATOM 1956 C CA . GLY B 1 85 ? 7.301 -15.078 -12.984 1 89.06 85 GLY B CA 1
ATOM 1957 C C . GLY B 1 85 ? 8.469 -16.031 -12.898 1 89.06 85 GLY B C 1
ATOM 1958 O O . GLY B 1 85 ? 8.688 -16.656 -11.859 1 89.06 85 GLY B O 1
ATOM 1959 N N . PRO B 1 86 ? 9.234 -16.141 -13.953 1 87.81 86 PRO B N 1
ATOM 1960 C CA . PRO B 1 86 ? 10.305 -17.141 -14.039 1 87.81 86 PRO B CA 1
ATOM 1961 C C . PRO B 1 86 ? 11.648 -16.609 -13.547 1 87.81 86 PRO B C 1
ATOM 1963 O O . PRO B 1 86 ? 12.609 -17.375 -13.422 1 87.81 86 PRO B O 1
ATOM 1966 N N . THR B 1 87 ? 11.727 -15.336 -13.219 1 88.31 87 THR B N 1
ATOM 1967 C CA . THR B 1 87 ? 13.023 -14.758 -12.883 1 88.31 87 THR B CA 1
ATOM 1968 C C . THR B 1 87 ? 13.359 -14.984 -11.414 1 88.31 87 THR B C 1
ATOM 1970 O O . THR B 1 87 ? 12.508 -15.422 -10.641 1 88.31 87 THR B O 1
ATOM 1973 N N . HIS B 1 88 ? 14.617 -14.75 -11.094 1 88.94 88 HIS B N 1
ATOM 1974 C CA . HIS B 1 88 ? 15.125 -15.031 -9.758 1 88.94 88 HIS B CA 1
ATOM 1975 C C . HIS B 1 88 ? 14.414 -14.188 -8.711 1 88.94 88 HIS B C 1
ATOM 1977 O O . HIS B 1 88 ? 14.281 -14.602 -7.555 1 88.94 88 HIS B O 1
ATOM 1983 N N . ASP B 1 89 ? 13.961 -13.008 -9.172 1 91.69 89 ASP B N 1
ATOM 1984 C CA . ASP B 1 89 ? 13.32 -12.109 -8.211 1 91.69 89 ASP B CA 1
ATOM 1985 C C . ASP B 1 89 ? 11.852 -12.453 -8.031 1 91.69 89 ASP B C 1
ATOM 1987 O O . ASP B 1 89 ? 11.172 -11.883 -7.172 1 91.69 89 ASP B O 1
ATOM 1991 N N . ASP B 1 90 ? 11.43 -13.422 -8.719 1 94.62 90 ASP B N 1
ATOM 1992 C CA . ASP B 1 90 ? 10.062 -13.906 -8.539 1 94.62 90 ASP B CA 1
ATOM 1993 C C . ASP B 1 90 ? 10 -14.938 -7.414 1 94.62 90 ASP B C 1
ATOM 1995 O O . ASP B 1 90 ? 10.117 -16.141 -7.66 1 94.62 90 ASP B O 1
ATOM 1999 N N . VAL B 1 91 ? 9.68 -14.477 -6.203 1 97.31 91 VAL B N 1
ATOM 2000 C CA . VAL B 1 91 ? 9.859 -15.32 -5.027 1 97.31 91 VAL B CA 1
ATOM 2001 C C . VAL B 1 91 ? 8.547 -15.445 -4.266 1 97.31 91 VAL B C 1
ATOM 2003 O O . VAL B 1 91 ? 8.523 -15.891 -3.115 1 97.31 91 VAL B O 1
ATOM 2006 N N . THR B 1 92 ? 7.422 -15.062 -4.867 1 98.38 92 THR B N 1
ATOM 2007 C CA . THR B 1 92 ? 6.156 -14.977 -4.145 1 98.38 92 THR B CA 1
ATOM 2008 C C . THR B 1 92 ? 5.684 -16.359 -3.725 1 98.38 92 THR B C 1
ATOM 2010 O O . THR B 1 92 ? 5.203 -16.547 -2.604 1 98.38 92 THR B O 1
ATOM 2013 N N . PHE B 1 93 ? 5.816 -17.391 -4.59 1 98 93 PHE B N 1
ATOM 2014 C CA . PHE B 1 93 ? 5.41 -18.75 -4.215 1 98 93 PHE B CA 1
ATOM 2015 C C . PHE B 1 93 ? 6.223 -19.25 -3.021 1 98 93 PHE B C 1
ATOM 2017 O O . PHE B 1 93 ? 5.664 -19.797 -2.076 1 98 93 PHE B O 1
ATOM 2024 N N . GLU B 1 94 ? 7.469 -19.031 -3.107 1 97.88 94 GLU B N 1
ATOM 2025 C CA . GLU B 1 94 ? 8.352 -19.422 -2.008 1 97.88 94 GLU B CA 1
ATOM 2026 C C . GLU B 1 94 ? 7.965 -18.703 -0.718 1 97.88 94 GLU B C 1
ATOM 2028 O O . GLU B 1 94 ? 7.918 -19.312 0.351 1 97.88 94 GLU B O 1
ATOM 2033 N N . ALA B 1 95 ? 7.715 -17.438 -0.791 1 98.75 95 ALA B N 1
ATOM 2034 C CA . ALA B 1 95 ? 7.352 -16.625 0.37 1 98.75 95 ALA B CA 1
ATOM 2035 C C . ALA B 1 95 ? 6.047 -17.109 0.99 1 98.75 95 ALA B C 1
ATOM 2037 O O . ALA B 1 95 ? 5.918 -17.172 2.215 1 98.75 95 ALA B O 1
ATOM 2038 N N . VAL B 1 96 ? 5.094 -17.422 0.148 1 98.81 96 VAL B N 1
ATOM 2039 C CA . VAL B 1 96 ? 3.807 -17.906 0.644 1 98.81 96 VAL B CA 1
ATOM 2040 C C . VAL B 1 96 ? 3.979 -19.266 1.32 1 98.81 96 VAL B C 1
ATOM 2042 O O . VAL B 1 96 ? 3.363 -19.531 2.354 1 98.81 96 VAL B O 1
ATOM 2045 N N . ALA B 1 97 ? 4.777 -20.141 0.768 1 98.69 97 ALA B N 1
ATOM 2046 C CA . ALA B 1 97 ? 5.09 -21.406 1.43 1 98.69 97 ALA B CA 1
ATOM 2047 C C . ALA B 1 97 ? 5.656 -21.172 2.826 1 98.69 97 ALA B C 1
ATOM 2049 O O . ALA B 1 97 ? 5.215 -21.797 3.795 1 98.69 97 ALA B O 1
ATOM 2050 N N . GLN B 1 98 ? 6.566 -20.297 2.91 1 98.75 98 GLN B N 1
ATOM 2051 C CA . GLN B 1 98 ? 7.176 -19.953 4.191 1 98.75 98 GLN B CA 1
ATOM 2052 C C . GLN B 1 98 ? 6.145 -19.391 5.156 1 98.75 98 GLN B C 1
ATOM 2054 O O . GLN B 1 98 ? 6.156 -19.703 6.348 1 98.75 98 GLN B O 1
ATOM 2059 N N . ALA B 1 99 ? 5.285 -18.531 4.672 1 98.81 99 ALA B N 1
ATOM 2060 C CA . ALA B 1 99 ? 4.266 -17.891 5.5 1 98.81 99 ALA B CA 1
ATOM 2061 C C . ALA B 1 99 ? 3.414 -18.938 6.219 1 98.81 99 ALA B C 1
ATOM 2063 O O . ALA B 1 99 ? 2.959 -18.719 7.344 1 98.81 99 ALA B O 1
ATOM 2064 N N . PHE B 1 100 ? 3.262 -20.062 5.566 1 98.69 100 PHE B N 1
ATOM 2065 C CA . PHE B 1 100 ? 2.332 -21.062 6.105 1 98.69 100 PHE B CA 1
ATOM 2066 C C . PHE B 1 100 ? 3.078 -22.281 6.602 1 98.69 100 PHE B C 1
ATOM 2068 O O . PHE B 1 100 ? 2.459 -23.297 6.969 1 98.69 100 PHE B O 1
ATOM 2075 N N . GLY B 1 101 ? 4.363 -22.297 6.582 1 98.25 101 GLY B N 1
ATOM 2076 C CA . GLY B 1 101 ? 5.16 -23.406 7.047 1 98.25 101 GLY B CA 1
ATOM 2077 C C . GLY B 1 101 ? 5.078 -24.625 6.137 1 98.25 101 GLY B C 1
ATOM 2078 O O . GLY B 1 101 ? 5.059 -25.766 6.609 1 98.25 101 GLY B O 1
ATOM 2079 N N . GLU B 1 102 ? 4.938 -24.375 4.895 1 98.12 102 GLU B N 1
ATOM 2080 C CA . GLU B 1 102 ? 4.848 -25.438 3.898 1 98.12 102 GLU B CA 1
ATOM 2081 C C . GLU B 1 102 ? 6.121 -25.531 3.064 1 98.12 102 GLU B C 1
ATOM 2083 O O . GLU B 1 102 ? 6.949 -24.609 3.094 1 98.12 102 GLU B O 1
ATOM 2088 N N . GLU B 1 103 ? 6.211 -26.578 2.312 1 97.38 103 GLU B N 1
ATOM 2089 C CA . GLU B 1 103 ? 7.277 -26.75 1.332 1 97.38 103 GLU B CA 1
ATOM 2090 C C . GLU B 1 103 ? 6.77 -26.516 -0.087 1 97.38 103 GLU B C 1
ATOM 2092 O O . GLU B 1 103 ? 5.574 -26.672 -0.355 1 97.38 103 GLU B O 1
ATOM 2097 N N . LEU B 1 104 ? 7.711 -26.188 -0.922 1 97 104 LEU B N 1
ATOM 2098 C CA . LEU B 1 104 ? 7.402 -26.141 -2.348 1 97 104 LEU B CA 1
ATOM 2099 C C . LEU B 1 104 ? 7.504 -27.516 -2.975 1 97 104 LEU B C 1
ATOM 2101 O O . LEU B 1 104 ? 8.422 -28.281 -2.666 1 97 104 LEU B O 1
ATOM 2105 N N . LYS B 1 105 ? 6.574 -27.766 -3.816 1 96.69 105 LYS B N 1
ATOM 2106 C CA . LYS B 1 105 ? 6.57 -29.016 -4.562 1 96.69 105 LYS B CA 1
ATOM 2107 C C . LYS B 1 105 ? 6.074 -28.812 -5.988 1 96.69 105 LYS B C 1
ATOM 2109 O O . LYS B 1 105 ? 5.262 -27.922 -6.246 1 96.69 105 LYS B O 1
ATOM 2114 N N . PRO B 1 106 ? 6.625 -29.656 -6.801 1 94.94 106 PRO B N 1
ATOM 2115 C CA . PRO B 1 106 ? 6.078 -29.578 -8.156 1 94.94 106 PRO B CA 1
ATOM 2116 C C . PRO B 1 106 ? 4.605 -29.969 -8.219 1 94.94 106 PRO B C 1
ATOM 2118 O O . PRO B 1 106 ? 4.184 -30.906 -7.543 1 94.94 106 PRO B O 1
ATOM 2121 N N . HIS B 1 107 ? 3.852 -29.234 -8.906 1 94.5 107 HIS B N 1
ATOM 2122 C CA . HIS B 1 107 ? 2.449 -29.562 -9.133 1 94.5 107 HIS B CA 1
ATOM 2123 C C . HIS B 1 107 ? 2.248 -30.203 -10.508 1 94.5 107 HIS B C 1
ATOM 2125 O O . HIS B 1 107 ? 2.521 -29.578 -11.531 1 94.5 107 HIS B O 1
ATOM 2131 N N . PRO B 1 108 ? 1.755 -31.422 -10.555 1 92 108 PRO B N 1
ATOM 2132 C CA . PRO B 1 108 ? 1.691 -32.156 -11.812 1 92 108 PRO B CA 1
ATOM 2133 C C . PRO B 1 108 ? 0.912 -31.422 -12.898 1 92 108 PRO B C 1
ATOM 2135 O O . PRO B 1 108 ? 1.343 -31.391 -14.055 1 92 108 PRO B O 1
ATOM 2138 N N . GLU B 1 109 ? -0.181 -30.875 -12.555 1 91.62 109 GLU B N 1
ATOM 2139 C CA . GLU B 1 109 ? -1.007 -30.172 -13.531 1 91.62 109 GLU B CA 1
ATOM 2140 C C . GLU B 1 109 ? -0.279 -28.953 -14.094 1 91.62 109 GLU B C 1
ATOM 2142 O O . GLU B 1 109 ? -0.381 -28.641 -15.281 1 91.62 109 GLU B O 1
ATOM 2147 N N . LEU B 1 110 ? 0.417 -28.234 -13.266 1 91.44 110 LEU B N 1
ATOM 2148 C CA . LEU B 1 110 ? 1.187 -27.078 -13.719 1 91.44 110 LEU B CA 1
ATOM 2149 C C . LEU B 1 110 ? 2.354 -27.516 -14.602 1 91.44 110 LEU B C 1
ATOM 2151 O O . LEU B 1 110 ? 2.672 -26.844 -15.586 1 91.44 110 LEU B O 1
ATOM 2155 N N . GLN B 1 111 ? 2.943 -28.531 -14.234 1 90.12 111 GLN B N 1
ATOM 2156 C CA . GLN B 1 111 ? 4.027 -29.078 -15.047 1 90.12 111 GLN B CA 1
ATOM 2157 C C . GLN B 1 111 ? 3.547 -29.406 -16.453 1 90.12 111 GLN B C 1
ATOM 2159 O O . GLN B 1 111 ? 4.219 -29.078 -17.438 1 90.12 111 GLN B O 1
ATOM 2164 N N . ALA B 1 112 ? 2.438 -29.984 -16.516 1 87.75 112 ALA B N 1
ATOM 2165 C CA . ALA B 1 112 ? 1.863 -30.359 -17.812 1 87.75 112 ALA B CA 1
ATOM 2166 C C . ALA B 1 112 ? 1.541 -29.109 -18.625 1 87.75 112 ALA B C 1
ATOM 2168 O O . ALA B 1 112 ? 1.81 -29.078 -19.828 1 87.75 112 ALA B O 1
ATOM 2169 N N . ALA B 1 113 ? 0.971 -28.109 -18 1 84.31 113 ALA B N 1
ATOM 2170 C CA . ALA B 1 113 ? 0.608 -26.875 -18.672 1 84.31 113 ALA B CA 1
ATOM 2171 C C . ALA B 1 113 ? 1.844 -26.172 -19.219 1 84.31 113 ALA B C 1
ATOM 2173 O O . ALA B 1 113 ? 1.831 -25.688 -20.359 1 84.31 113 ALA B O 1
ATOM 2174 N N . ILE B 1 114 ? 2.877 -26.109 -18.484 1 85.12 114 ILE B N 1
ATOM 2175 C CA . ILE B 1 114 ? 4.117 -25.438 -18.844 1 85.12 114 ILE B CA 1
ATOM 2176 C C . ILE B 1 114 ? 4.77 -26.172 -20.016 1 85.12 114 ILE B C 1
ATOM 2178 O O . ILE B 1 114 ? 5.293 -25.531 -20.938 1 85.12 114 ILE B O 1
ATOM 2182 N N . LYS B 1 115 ? 4.816 -27.406 -19.922 1 82.25 115 LYS B N 1
ATOM 2183 C CA . LYS B 1 115 ? 5.383 -28.219 -21 1 82.25 115 LYS B CA 1
ATOM 2184 C C . LYS B 1 115 ? 4.688 -27.938 -22.328 1 82.25 115 LYS B C 1
ATOM 2186 O O . LYS B 1 115 ? 5.344 -27.828 -23.359 1 82.25 115 LYS B O 1
ATOM 2191 N N . THR B 1 116 ? 3.426 -27.797 -22.25 1 79.25 116 THR B N 1
ATOM 2192 C CA . THR B 1 116 ? 2.645 -27.547 -23.453 1 79.25 116 THR B CA 1
ATOM 2193 C C . THR B 1 116 ? 2.965 -26.172 -24.047 1 79.25 116 THR B C 1
ATOM 2195 O O . THR B 1 116 ? 2.926 -25.984 -25.25 1 79.25 116 THR B O 1
ATOM 2198 N N . LEU B 1 117 ? 3.301 -25.25 -23.172 1 74.88 117 LEU B N 1
ATOM 2199 C CA . LEU B 1 117 ? 3.568 -23.891 -23.609 1 74.88 117 LEU B CA 1
ATOM 2200 C C . LEU B 1 117 ? 5.012 -23.75 -24.078 1 74.88 117 LEU B C 1
ATOM 2202 O O . LEU B 1 117 ? 5.367 -22.75 -24.703 1 74.88 117 LEU B O 1
ATOM 2206 N N . GLY B 1 118 ? 5.816 -24.844 -24.062 1 66.19 118 GLY B N 1
ATOM 2207 C CA . GLY B 1 118 ? 7.18 -24.875 -24.578 1 66.19 118 GLY B CA 1
ATOM 2208 C C . GLY B 1 118 ? 8.133 -24 -23.797 1 66.19 118 GLY B C 1
ATOM 2209 O O . GLY B 1 118 ? 9.148 -23.547 -24.312 1 66.19 118 GLY B O 1
ATOM 2210 N N . GLY B 1 119 ? 7.824 -23.641 -22.75 1 61.78 119 GLY B N 1
ATOM 2211 C CA . GLY B 1 119 ? 8.664 -22.609 -22.156 1 61.78 119 GLY B CA 1
ATOM 2212 C C . GLY B 1 119 ? 9.773 -23.172 -21.297 1 61.78 119 GLY B C 1
ATOM 2213 O O . GLY B 1 119 ? 9.516 -23.766 -20.234 1 61.78 119 GLY B O 1
ATOM 2214 N N . GLU B 1 120 ? 10.977 -23.359 -21.875 1 64.25 120 GLU B N 1
ATOM 2215 C CA . GLU B 1 120 ? 12.188 -23.609 -21.094 1 64.25 120 GLU B CA 1
ATOM 2216 C C . GLU B 1 120 ? 12.414 -22.5 -20.062 1 64.25 120 GLU B C 1
ATOM 2218 O O . GLU B 1 120 ? 12.281 -21.312 -20.375 1 64.25 120 GLU B O 1
ATOM 2223 N N . GLY B 1 121 ? 12.422 -22.844 -18.781 1 67.62 121 GLY B N 1
ATOM 2224 C CA . GLY B 1 121 ? 12.719 -21.844 -17.766 1 67.62 121 GLY B CA 1
ATOM 2225 C C . GLY B 1 121 ? 11.516 -21.5 -16.891 1 67.62 121 GLY B C 1
ATOM 2226 O O . GLY B 1 121 ? 11.641 -20.75 -15.922 1 67.62 121 GLY B O 1
ATOM 2227 N N . TRP B 1 122 ? 10.414 -22.219 -17.297 1 77.44 122 TRP B N 1
ATOM 2228 C CA . TRP B 1 122 ? 9.203 -21.906 -16.547 1 77.44 122 TRP B CA 1
ATOM 2229 C C . TRP B 1 122 ? 8.961 -22.938 -15.453 1 77.44 122 TRP B C 1
ATOM 2231 O O . TRP B 1 122 ? 7.926 -22.922 -14.789 1 77.44 122 TRP B O 1
ATOM 2241 N N . GLU B 1 123 ? 9.938 -23.812 -15.312 1 81.81 123 GLU B N 1
ATOM 2242 C CA . GLU B 1 123 ? 9.789 -24.906 -14.336 1 81.81 123 GLU B CA 1
ATOM 2243 C C . GLU B 1 123 ? 9.547 -24.359 -12.938 1 81.81 123 GLU B C 1
ATOM 2245 O O . GLU B 1 123 ? 8.844 -24.969 -12.133 1 81.81 123 GLU B O 1
ATOM 2250 N N . LYS B 1 124 ? 10.156 -23.266 -12.773 1 85.88 124 LYS B N 1
ATOM 2251 C CA . LYS B 1 124 ? 10 -22.609 -11.469 1 85.88 124 LYS B CA 1
ATOM 2252 C C . LYS B 1 124 ? 8.531 -22.328 -11.18 1 85.88 124 LYS B C 1
ATOM 2254 O O . LYS B 1 124 ? 8.102 -22.375 -10.023 1 85.88 124 LYS B O 1
ATOM 2259 N N . LEU B 1 125 ? 7.777 -22.172 -12.188 1 87.44 125 LEU B N 1
ATOM 2260 C CA . LEU B 1 125 ? 6.375 -21.781 -12.047 1 87.44 125 LEU B CA 1
ATOM 2261 C C . LEU B 1 125 ? 5.535 -22.969 -11.594 1 87.44 125 LEU B C 1
ATOM 2263 O O . LEU B 1 125 ? 4.402 -22.797 -11.141 1 87.44 125 LEU B O 1
ATOM 2267 N N . SER B 1 126 ? 6.129 -24.172 -11.742 1 92.31 126 SER B N 1
ATOM 2268 C CA . SER B 1 126 ? 5.379 -25.359 -11.352 1 92.31 126 SER B CA 1
ATOM 2269 C C . SER B 1 126 ? 5.578 -25.688 -9.875 1 92.31 126 SER B C 1
ATOM 2271 O O . SER B 1 126 ? 4.859 -26.516 -9.312 1 92.31 126 SER B O 1
ATOM 2273 N N . MET B 1 127 ? 6.57 -25.047 -9.258 1 94.81 127 MET B N 1
ATOM 2274 C CA . MET B 1 127 ? 6.848 -25.25 -7.844 1 94.81 127 MET B CA 1
ATOM 2275 C C . MET B 1 127 ? 5.93 -24.375 -6.98 1 94.81 127 MET B C 1
ATOM 2277 O O . MET B 1 127 ? 6.086 -23.156 -6.93 1 94.81 127 MET B O 1
ATOM 2281 N N . VAL B 1 128 ? 4.965 -25.047 -6.344 1 97.19 128 VAL B N 1
ATOM 2282 C CA . VAL B 1 128 ? 3.986 -24.297 -5.559 1 97.19 128 VAL B CA 1
ATOM 2283 C C . VAL B 1 128 ? 3.885 -24.906 -4.16 1 97.19 128 VAL B C 1
ATOM 2285 O O . VAL B 1 128 ? 4.344 -26.016 -3.92 1 97.19 128 VAL B O 1
ATOM 2288 N N . PRO B 1 129 ? 3.414 -24.078 -3.189 1 98.06 129 PRO B N 1
ATOM 2289 C CA . PRO B 1 129 ? 3.195 -24.656 -1.858 1 98.06 129 PRO B CA 1
ATOM 2290 C C . PRO B 1 129 ? 2.355 -25.922 -1.894 1 98.06 129 PRO B C 1
ATOM 2292 O O . PRO B 1 129 ? 1.494 -26.078 -2.766 1 98.06 129 PRO B O 1
ATOM 2295 N N . SER B 1 130 ? 2.498 -26.812 -0.98 1 97.25 130 SER B N 1
ATOM 2296 C CA . SER B 1 130 ? 1.938 -28.156 -0.989 1 97.25 130 SER B CA 1
ATOM 2297 C C . SER B 1 130 ? 0.413 -28.125 -0.96 1 97.25 130 SER B C 1
ATOM 2299 O O . SER B 1 130 ? -0.244 -29.031 -1.474 1 97.25 130 SER B O 1
ATOM 2301 N N . SER B 1 131 ? -0.186 -27.094 -0.4 1 97.62 131 SER B N 1
ATOM 2302 C CA . SER B 1 131 ? -1.64 -27.031 -0.28 1 97.62 131 SER B CA 1
ATOM 2303 C C . SER B 1 131 ? -2.252 -26.188 -1.394 1 97.62 131 SER B C 1
ATOM 2305 O O . SER B 1 131 ? -3.434 -25.844 -1.338 1 97.62 131 SER B O 1
ATOM 2307 N N . ALA B 1 132 ? -1.453 -25.922 -2.408 1 98 132 ALA B N 1
ATOM 2308 C CA . ALA B 1 132 ? -1.895 -25.047 -3.486 1 98 132 ALA B CA 1
ATOM 2309 C C . ALA B 1 132 ? -3.109 -25.625 -4.207 1 98 132 ALA B C 1
ATOM 2311 O O . ALA B 1 132 ? -3.186 -26.828 -4.426 1 98 132 ALA B O 1
ATOM 2312 N N . ARG B 1 133 ? -4.016 -24.797 -4.547 1 97.19 133 ARG B N 1
ATOM 2313 C CA . ARG B 1 133 ? -5.164 -25.094 -5.395 1 97.19 133 ARG B CA 1
ATOM 2314 C C . ARG B 1 133 ? -5.098 -24.312 -6.699 1 97.19 133 ARG B C 1
ATOM 2316 O O . ARG B 1 133 ? -4.617 -23.188 -6.727 1 97.19 133 ARG B O 1
ATOM 2323 N N . LEU B 1 134 ? -5.617 -24.906 -7.715 1 95.5 134 LEU B N 1
ATOM 2324 C CA . LEU B 1 134 ? -5.594 -24.297 -9.039 1 95.5 134 LEU B CA 1
ATOM 2325 C C . LEU B 1 134 ? -6.992 -23.844 -9.461 1 95.5 134 LEU B C 1
ATOM 2327 O O . LEU B 1 134 ? -7.973 -24.562 -9.219 1 95.5 134 LEU B O 1
ATOM 2331 N N . HIS B 1 135 ? -7.035 -22.625 -10 1 94.56 135 HIS B N 1
ATOM 2332 C CA . HIS B 1 135 ? -8.281 -22.062 -10.508 1 94.56 135 HIS B CA 1
ATOM 2333 C C . HIS B 1 135 ? -8.164 -21.703 -11.992 1 94.56 135 HIS B C 1
ATOM 2335 O O . HIS B 1 135 ? -7.422 -20.781 -12.352 1 94.56 135 HIS B O 1
ATOM 2341 N N . TYR B 1 136 ? -8.938 -22.406 -12.805 1 91.12 136 TYR B N 1
ATOM 2342 C CA . TYR B 1 136 ? -8.93 -22.109 -14.234 1 91.12 136 TYR B CA 1
ATOM 2343 C C . TYR B 1 136 ? -10.078 -21.172 -14.594 1 91.12 136 TYR B C 1
ATOM 2345 O O . TYR B 1 136 ? -11.25 -21.5 -14.414 1 91.12 136 TYR B O 1
ATOM 2353 N N . GLY B 1 137 ? -9.656 -19.984 -14.961 1 89.38 137 GLY B N 1
ATOM 2354 C CA . GLY B 1 137 ? -10.664 -19.078 -15.484 1 89.38 137 GLY B CA 1
ATOM 2355 C C . GLY B 1 137 ? -10.984 -19.312 -16.953 1 89.38 137 GLY B C 1
ATOM 2356 O O . GLY B 1 137 ? -10.367 -20.172 -17.594 1 89.38 137 GLY B O 1
ATOM 2357 N N . THR B 1 138 ? -12.016 -18.672 -17.359 1 90.69 138 THR B N 1
ATOM 2358 C CA . THR B 1 138 ? -12.438 -18.75 -18.75 1 90.69 138 THR B CA 1
ATOM 2359 C C . THR B 1 138 ? -12.109 -17.453 -19.5 1 90.69 138 THR B C 1
ATOM 2361 O O . THR B 1 138 ? -12.383 -16.359 -19 1 90.69 138 THR B O 1
ATOM 2364 N N . ASP B 1 139 ? -11.5 -17.625 -20.625 1 84.81 139 ASP B N 1
ATOM 2365 C CA . ASP B 1 139 ? -11.266 -16.453 -21.469 1 84.81 139 ASP B CA 1
ATOM 2366 C C . ASP B 1 139 ? -12.578 -15.891 -22.016 1 84.81 139 ASP B C 1
ATOM 2368 O O . ASP B 1 139 ? -13.289 -16.562 -22.766 1 84.81 139 ASP B O 1
ATOM 2372 N N . PRO B 1 140 ? -12.844 -14.695 -21.672 1 79.75 140 PRO B N 1
ATOM 2373 C CA . PRO B 1 140 ? -14.133 -14.164 -22.125 1 79.75 140 PRO B CA 1
ATOM 2374 C C . PRO B 1 140 ? -14.203 -13.977 -23.641 1 79.75 140 PRO B C 1
ATOM 2376 O O . PRO B 1 140 ? -15.297 -13.914 -24.203 1 79.75 140 PRO B O 1
ATOM 2379 N N . ARG B 1 141 ? -13.094 -13.891 -24.25 1 81.88 141 ARG B N 1
ATOM 2380 C CA . ARG B 1 141 ? -13.055 -13.664 -25.703 1 81.88 141 ARG B CA 1
ATOM 2381 C C . ARG B 1 141 ? -13.266 -14.969 -26.453 1 81.88 141 ARG B C 1
ATOM 2383 O O . ARG B 1 141 ? -13.953 -14.984 -27.484 1 81.88 141 ARG B O 1
ATOM 2390 N N . THR B 1 142 ? -12.758 -16.109 -25.984 1 85.62 142 THR B N 1
ATOM 2391 C CA . THR B 1 142 ? -12.781 -17.375 -26.719 1 85.62 142 THR B CA 1
ATOM 2392 C C . THR B 1 142 ? -13.766 -18.344 -26.078 1 85.62 142 THR B C 1
ATOM 2394 O O . THR B 1 142 ? -14.18 -19.312 -26.719 1 85.62 142 THR B O 1
ATOM 2397 N N . GLY B 1 143 ? -14.086 -18.109 -24.828 1 86.88 143 GLY B N 1
ATOM 2398 C CA . GLY B 1 143 ? -14.953 -19.016 -24.094 1 86.88 143 GLY B CA 1
ATOM 2399 C C . GLY B 1 143 ? -14.234 -20.266 -23.625 1 86.88 143 GLY B C 1
ATOM 2400 O O . GLY B 1 143 ? -14.852 -21.172 -23.047 1 86.88 143 GLY B O 1
ATOM 2401 N N . HIS B 1 144 ? -12.953 -20.375 -23.828 1 88.56 144 HIS B N 1
ATOM 2402 C CA . HIS B 1 144 ? -12.172 -21.531 -23.422 1 88.56 144 HIS B CA 1
ATOM 2403 C C . HIS B 1 144 ? -11.438 -21.25 -22.109 1 88.56 144 HIS B C 1
ATOM 2405 O O . HIS B 1 144 ? -11.133 -20.109 -21.781 1 88.56 144 HIS B O 1
ATOM 2411 N N . PRO B 1 145 ? -11.18 -22.344 -21.438 1 87.94 145 PRO B N 1
ATOM 2412 C CA . PRO B 1 145 ? -10.391 -22.172 -20.219 1 87.94 145 PRO B CA 1
ATOM 2413 C C . PRO B 1 145 ? -8.961 -21.703 -20.5 1 87.94 145 PRO B C 1
ATOM 2415 O O . PRO B 1 145 ? -8.391 -22.062 -21.531 1 87.94 145 PRO B O 1
ATOM 2418 N N . PHE B 1 146 ? -8.508 -20.844 -19.578 1 87.19 146 PHE B N 1
ATOM 2419 C CA . PHE B 1 146 ? -7.109 -20.438 -19.688 1 87.19 146 PHE B CA 1
ATOM 2420 C C . PHE B 1 146 ? -6.184 -21.641 -19.531 1 87.19 146 PHE B C 1
ATOM 2422 O O . PHE B 1 146 ? -6.504 -22.594 -18.812 1 87.19 146 PHE B O 1
ATOM 2429 N N . ARG B 1 147 ? -5.102 -21.531 -20.156 1 82.69 147 ARG B N 1
ATOM 2430 C CA . ARG B 1 147 ? -4.117 -22.594 -20.094 1 82.69 147 ARG B CA 1
ATOM 2431 C C . ARG B 1 147 ? -3.369 -22.578 -18.766 1 82.69 147 ARG B C 1
ATOM 2433 O O . ARG B 1 147 ? -2.922 -23.625 -18.281 1 82.69 147 ARG B O 1
ATOM 2440 N N . PHE B 1 148 ? -3.236 -21.391 -18.25 1 86.44 148 PHE B N 1
ATOM 2441 C CA . PHE B 1 148 ? -2.555 -21.266 -16.969 1 86.44 148 PHE B CA 1
ATOM 2442 C C . PHE B 1 148 ? -3.531 -20.844 -15.875 1 86.44 148 PHE B C 1
ATOM 2444 O O . PHE B 1 148 ? -4.266 -19.875 -16.031 1 86.44 148 PHE B O 1
ATOM 2451 N N . PRO B 1 149 ? -3.516 -21.562 -14.781 1 91.88 149 PRO B N 1
ATOM 2452 C CA . PRO B 1 149 ? -4.465 -21.266 -13.695 1 91.88 149 PRO B CA 1
ATOM 2453 C C . PRO B 1 149 ? -3.953 -20.203 -12.727 1 91.88 149 PRO B C 1
ATOM 2455 O O . PRO B 1 149 ? -2.752 -19.938 -12.688 1 91.88 149 PRO B O 1
ATOM 2458 N N . LEU B 1 150 ? -4.938 -19.672 -12.086 1 94.75 150 LEU B N 1
ATOM 2459 C CA . LEU B 1 150 ? -4.609 -18.953 -10.867 1 94.75 150 LEU B CA 1
ATOM 2460 C C . LEU B 1 150 ? -4.324 -19.922 -9.719 1 94.75 150 LEU B C 1
ATOM 2462 O O . LEU B 1 150 ? -5.043 -20.906 -9.539 1 94.75 150 LEU B O 1
ATOM 2466 N N . VAL B 1 151 ? -3.268 -19.625 -9.008 1 96.38 151 VAL B N 1
ATOM 2467 C CA . VAL B 1 151 ? -2.91 -20.453 -7.867 1 96.38 151 VAL B CA 1
ATOM 2468 C C . VAL B 1 151 ? -3.373 -19.781 -6.574 1 96.38 151 VAL B C 1
ATOM 2470 O O . VAL B 1 151 ? -3.221 -18.562 -6.41 1 96.38 151 VAL B O 1
ATOM 2473 N N . SER B 1 152 ? -3.986 -20.562 -5.699 1 98.25 152 SER B N 1
ATOM 2474 C CA . SER B 1 152 ? -4.281 -20.062 -4.359 1 98.25 152 SER B CA 1
ATOM 2475 C C . SER B 1 152 ? -3.76 -21.016 -3.289 1 98.25 152 SER B C 1
ATOM 2477 O O . SER B 1 152 ? -3.549 -22.203 -3.557 1 98.25 152 SER B O 1
ATOM 2479 N N . VAL B 1 153 ? -3.389 -20.516 -2.186 1 98.62 153 VAL B N 1
ATOM 2480 C CA . VAL B 1 153 ? -3.023 -21.234 -0.972 1 98.62 153 VAL B CA 1
ATOM 2481 C C . VAL B 1 153 ? -3.838 -20.703 0.208 1 98.62 153 VAL B C 1
ATOM 2483 O O . VAL B 1 153 ? -3.705 -19.547 0.59 1 98.62 153 VAL B O 1
ATOM 2486 N N . ARG B 1 154 ? -4.684 -21.609 0.791 1 98.25 154 ARG B N 1
ATOM 2487 C CA . ARG B 1 154 ? -5.617 -21.156 1.817 1 98.25 154 ARG B CA 1
ATOM 2488 C C . ARG B 1 154 ? -6.461 -19.984 1.318 1 98.25 154 ARG B C 1
ATOM 2490 O O . ARG B 1 154 ? -7.203 -20.125 0.343 1 98.25 154 ARG B O 1
ATOM 2497 N N . ASN B 1 155 ? -6.461 -18.906 1.969 1 98.75 155 ASN B N 1
ATOM 2498 C CA . ASN B 1 155 ? -7.285 -17.781 1.562 1 98.75 155 ASN B CA 1
ATOM 2499 C C . ASN B 1 155 ? -6.469 -16.734 0.793 1 98.75 155 ASN B C 1
ATOM 2501 O O . ASN B 1 155 ? -6.887 -15.586 0.667 1 98.75 155 ASN B O 1
ATOM 2505 N N . VAL B 1 156 ? -5.27 -17.141 0.256 1 98.88 156 VAL B N 1
ATOM 2506 C CA . VAL B 1 156 ? -4.383 -16.25 -0.471 1 98.88 156 VAL B CA 1
ATOM 2507 C C . VAL B 1 156 ? -4.402 -16.578 -1.959 1 98.88 156 VAL B C 1
ATOM 2509 O O . VAL B 1 156 ? -4.066 -17.703 -2.35 1 98.88 156 VAL B O 1
ATOM 2512 N N . TYR B 1 157 ? -4.766 -15.664 -2.816 1 98.62 157 TYR B N 1
ATOM 2513 C CA . TYR B 1 157 ? -4.82 -15.812 -4.266 1 98.62 157 TYR B CA 1
ATOM 2514 C C . TYR B 1 157 ? -3.656 -15.086 -4.934 1 98.62 157 TYR B C 1
ATOM 2516 O O . TYR B 1 157 ? -3.459 -13.891 -4.719 1 98.62 157 TYR B O 1
ATOM 2524 N N . LEU B 1 158 ? -2.885 -15.758 -5.773 1 98.31 158 LEU B N 1
ATOM 2525 C CA . LEU B 1 158 ? -1.598 -15.258 -6.25 1 98.31 158 LEU B CA 1
ATOM 2526 C C . LEU B 1 158 ? -1.68 -14.844 -7.711 1 98.31 158 LEU B C 1
ATOM 2528 O O . LEU B 1 158 ? -1.573 -15.68 -8.609 1 98.31 158 LEU B O 1
ATOM 2532 N N . PHE B 1 159 ? -1.747 -13.594 -7.973 1 97.69 159 PHE B N 1
ATOM 2533 C CA . PHE B 1 159 ? -1.922 -13.039 -9.312 1 97.69 159 PHE B CA 1
ATOM 2534 C C . PHE B 1 159 ? -0.583 -12.609 -9.898 1 97.69 159 PHE B C 1
ATOM 2536 O O . PHE B 1 159 ? 0.347 -12.273 -9.164 1 97.69 159 PHE B O 1
ATOM 2543 N N . PRO B 1 160 ? -0.464 -12.625 -11.234 1 95.69 160 PRO B N 1
ATOM 2544 C CA . PRO B 1 160 ? 0.708 -12.023 -11.875 1 95.69 160 PRO B CA 1
ATOM 2545 C C . PRO B 1 160 ? 0.762 -10.508 -11.703 1 95.69 160 PRO B C 1
ATOM 2547 O O . PRO B 1 160 ? -0.27 -9.875 -11.469 1 95.69 160 PRO B O 1
ATOM 2550 N N . GLY B 1 161 ? 1.889 -9.922 -11.844 1 95.88 161 GLY B N 1
ATOM 2551 C CA . GLY B 1 161 ? 2.076 -8.492 -11.641 1 95.88 161 GLY B CA 1
ATOM 2552 C C . GLY B 1 161 ? 1.752 -7.668 -12.875 1 95.88 161 GLY B C 1
ATOM 2553 O O . GLY B 1 161 ? 1.464 -6.477 -12.773 1 95.88 161 GLY B O 1
ATOM 2554 N N . ILE B 1 162 ? 1.891 -8.234 -14.07 1 94.94 162 ILE B N 1
ATOM 2555 C CA . ILE B 1 162 ? 1.576 -7.539 -15.312 1 94.94 162 ILE B CA 1
ATOM 2556 C C . ILE B 1 162 ? 0.092 -7.18 -15.344 1 94.94 162 ILE B C 1
ATOM 2558 O O . ILE B 1 162 ? -0.766 -8.062 -15.32 1 94.94 162 ILE B O 1
ATOM 2562 N N . PRO B 1 163 ? -0.254 -5.859 -15.453 1 96.5 163 PRO B N 1
ATOM 2563 C CA . PRO B 1 163 ? -1.641 -5.414 -15.297 1 96.5 163 PRO B CA 1
ATOM 2564 C C . PRO B 1 163 ? -2.596 -6.102 -16.266 1 96.5 163 PRO B C 1
ATOM 2566 O O . PRO B 1 163 ? -3.654 -6.586 -15.867 1 96.5 163 PRO B O 1
ATOM 2569 N N . GLU B 1 164 ? -2.203 -6.219 -17.531 1 93.81 164 GLU B N 1
ATOM 2570 C CA . GLU B 1 164 ? -3.08 -6.824 -18.531 1 93.81 164 GLU B CA 1
ATOM 2571 C C . GLU B 1 164 ? -3.371 -8.289 -18.188 1 93.81 164 GLU B C 1
ATOM 2573 O O . GLU B 1 164 ? -4.504 -8.75 -18.344 1 93.81 164 GLU B O 1
ATOM 2578 N N . LEU B 1 165 ? -2.371 -8.984 -17.781 1 91.94 165 LEU B N 1
ATOM 2579 C CA . LEU B 1 165 ? -2.535 -10.383 -17.422 1 91.94 165 LEU B CA 1
ATOM 2580 C C . LEU B 1 165 ? -3.391 -10.523 -16.172 1 91.94 165 LEU B C 1
ATOM 2582 O O . LEU B 1 165 ? -4.273 -11.383 -16.109 1 91.94 165 LEU B O 1
ATOM 2586 N N . LEU B 1 166 ? -3.139 -9.711 -15.117 1 95.38 166 LEU B N 1
ATOM 2587 C CA . LEU B 1 166 ? -3.928 -9.719 -13.891 1 95.38 166 LEU B CA 1
ATOM 2588 C C . LEU B 1 166 ? -5.402 -9.484 -14.195 1 95.38 166 LEU B C 1
ATOM 2590 O O . LEU B 1 166 ? -6.266 -10.211 -13.688 1 95.38 166 LEU B O 1
ATOM 2594 N N . ARG B 1 167 ? -5.699 -8.531 -15.039 1 94.12 167 ARG B N 1
ATOM 2595 C CA . ARG B 1 167 ? -7.074 -8.188 -15.391 1 94.12 167 ARG B CA 1
ATOM 2596 C C . ARG B 1 167 ? -7.766 -9.352 -16.078 1 94.12 167 ARG B C 1
ATOM 2598 O O . ARG B 1 167 ? -8.906 -9.688 -15.758 1 94.12 167 ARG B O 1
ATOM 2605 N N . ARG B 1 168 ? -7.055 -9.977 -16.969 1 91.19 168 ARG B N 1
ATOM 2606 C CA . ARG B 1 168 ? -7.602 -11.117 -17.688 1 91.19 168 ARG B CA 1
ATOM 2607 C C . ARG B 1 168 ? -7.934 -12.266 -16.75 1 91.19 168 ARG B C 1
ATOM 2609 O O . ARG B 1 168 ? -9 -12.875 -16.844 1 91.19 168 ARG B O 1
ATOM 2616 N N . VAL B 1 169 ? -7.043 -12.531 -15.844 1 91.88 169 VAL B N 1
ATOM 2617 C CA . VAL B 1 169 ? -7.219 -13.633 -14.898 1 91.88 169 VAL B CA 1
ATOM 2618 C C . VAL B 1 169 ? -8.43 -13.359 -14.008 1 91.88 169 VAL B C 1
ATOM 2620 O O . VAL B 1 169 ? -9.305 -14.211 -13.852 1 91.88 169 VAL B O 1
ATOM 2623 N N . LEU B 1 170 ? -8.508 -12.164 -13.453 1 93.44 170 LEU B N 1
ATOM 2624 C CA . LEU B 1 170 ? -9.586 -11.852 -12.531 1 93.44 170 LEU B CA 1
ATOM 2625 C C . LEU B 1 170 ? -10.93 -11.82 -13.25 1 93.44 170 LEU B C 1
ATOM 2627 O O . LEU B 1 170 ? -11.93 -12.328 -12.734 1 93.44 170 LEU B O 1
ATOM 2631 N N . GLU B 1 171 ? -10.898 -11.281 -14.43 1 89.94 171 GLU B N 1
ATOM 2632 C CA . GLU B 1 171 ? -12.133 -11.219 -15.219 1 89.94 171 GLU B CA 1
ATOM 2633 C C . GLU B 1 171 ? -12.594 -12.617 -15.633 1 89.94 171 GLU B C 1
ATOM 2635 O O . GLU B 1 171 ? -13.789 -12.859 -15.789 1 89.94 171 GLU B O 1
ATOM 2640 N N . GLY B 1 172 ? -11.672 -13.5 -15.766 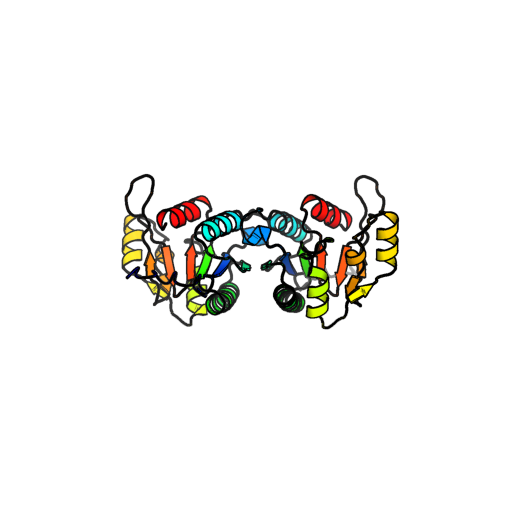1 89.12 172 GLY B N 1
ATOM 2641 C CA . GLY B 1 172 ? -12.008 -14.867 -16.156 1 89.12 172 GLY B CA 1
ATOM 2642 C C . GLY B 1 172 ? -12.555 -15.695 -15.008 1 89.12 172 GLY B C 1
ATOM 2643 O O . GLY B 1 172 ? -13.141 -16.766 -15.234 1 89.12 172 GLY B O 1
ATOM 2644 N N . LEU B 1 173 ? -12.359 -15.234 -13.828 1 86.62 173 LEU B N 1
ATOM 2645 C CA . LEU B 1 173 ? -12.805 -15.977 -12.656 1 86.62 173 LEU B CA 1
ATOM 2646 C C . LEU B 1 173 ? -14.195 -15.523 -12.219 1 86.62 173 LEU B C 1
ATOM 2648 O O . LEU B 1 173 ? -14.836 -16.172 -11.391 1 86.62 173 LEU B O 1
ATOM 2652 N N . LYS B 1 174 ? -14.578 -14.391 -12.711 1 75.75 174 LYS B N 1
ATOM 2653 C CA . LYS B 1 174 ? -15.906 -13.891 -12.375 1 75.75 174 LYS B CA 1
ATOM 2654 C C . LYS B 1 174 ? -17 -14.75 -13.016 1 75.75 174 LYS B C 1
ATOM 2656 O O . LYS B 1 174 ? -16.797 -15.297 -14.102 1 75.75 174 LYS B O 1
#

Foldseek 3Di:
DPPPPPPPPPDPPPQAEEEEEEEAPCCVVVVDPAPQVVVVCVVCVVVRYHYDYYHYDYLDLQGLLVVCLVRLVPGQAYEYEALLFLDPSSCNQVSVCVNVVFFWDFDPLQVVLVVVVVDDRRSSNRTHTPQKDWAWFAQPVPRHTDSGTFIDDNRYTYHYNPNVRRVRRVVRRD/DPPPPPPPPPDPPPQAEEEEEEEAPCCVVVVDPAPQVVVVCVVCVVVRYHYDYYHYDYLDLQGLLVVCLVRLVPGQAYEYEALLFLDPSSCNQVSVCVNVVFFWDFDPLQVVLVVVVVDDRRSSNRTHTPQKDWAWFAQPVPRHTDSGTWIDDNRYTYHYNPNVRRVRRVVRRD

Secondary structure (DSSP, 8-state):
---------S------EEEEEEE-HHHHTTSS---HHHHHHHHHHHTT-EEEEEEEE-S-HHHHHHHHHHHHHHSSEEEEES--SSSTT--HHHHHHHHTT--EEE-HHHHHHHHHHT-TT-GGGGEEETT-EEE--B-TTT-SBPSSPEEEETTEEEE-SSHHHHHHHHHHH-/---------S------EEEEEEE-HHHHTTSS---HHHHHHHHHHHTT-EEEEEEEE-S-HHHHHHHHHHHHHHSSEEEEES--SSSTT--HHHHHHHHTT--EEE-HHHHHHHHHHT-TT-GGGGEEETT-EEE--B-TTT-SBPSSPEEEETTEEEE-SSHHHHHHHHHHH-

Radius of gyration: 23.9 Å; Cα contacts (8 Å, |Δi|>4): 691; chains: 2; bounding box: 114×67×50 Å

Solvent-accessible surface area (backbone atoms only — not comparable to full-atom values): 18395 Å² total; per-residue (Å²): 136,86,81,74,80,75,75,76,66,90,71,91,68,81,79,49,32,27,28,38,38,39,36,35,51,48,41,40,53,29,76,39,74,72,60,55,62,33,54,50,22,33,53,36,39,77,71,65,31,44,48,61,37,37,36,37,37,46,66,39,45,68,62,44,10,54,50,48,41,54,38,55,75,73,27,66,29,23,41,37,29,20,31,57,55,61,51,90,60,30,36,43,46,59,10,52,13,56,40,70,74,45,53,72,35,75,36,70,69,48,45,52,42,42,59,73,68,64,51,85,64,43,64,62,60,18,41,31,30,71,72,52,42,78,42,69,23,34,35,84,88,78,70,41,68,46,78,67,56,43,43,27,47,88,53,35,36,55,36,52,53,54,57,71,59,32,50,51,50,56,61,16,63,104,134,82,80,74,76,76,71,75,66,90,70,90,67,80,79,48,31,27,28,38,38,39,36,34,50,48,42,39,53,31,74,39,73,73,58,54,60,33,53,50,21,34,52,37,39,76,71,64,31,45,48,61,37,38,36,38,36,47,66,39,44,70,60,45,11,53,50,49,41,53,38,56,73,72,28,66,31,25,40,35,30,21,31,57,54,62,51,87,62,30,37,43,47,61,9,52,13,58,41,70,74,44,51,73,34,77,36,69,70,46,44,53,42,42,59,73,69,63,49,87,64,43,65,62,60,18,42,31,30,72,72,50,43,78,41,69,22,35,36,85,87,78,69,43,67,45,78,67,56,42,41,28,46,87,52,34,38,54,36,52,54,54,55,72,60,31,52,50,52,55,60,17,64,103